Protein AF-A0ABD1J7T2-F1 (afdb_monomer_lite)

Sequence (309 aa):
MDEALLTVHNLLPEGITVLFVSDYCYKCLYQELVRVGGGPKNGSVVVSTHFTLTLKLQPDSTNQTFCGRMETFEEAGYYSLWVRPSETERRVICFLTVDKDPNNSYLPLLAAALLLAVLSLLWAAAPYIYRWKCTSKIINLISCRRPELSAENEEPSTEAGNQPRSSRLKSLDTFRGFVFIIGTSVVLAFSSMRRRGVGRLQLLRKLSWRTAVLMLIGFCFMNYSPRDGPLSWSWLRIPGVLQRLGFTYFALALMQTFSARTDIPLKQHHWWNPIQDVVLYWPEWVFILALETLWLCLTFLLPVPGCPT

Organism: NCBI:txid363190

Radius of gyration: 32.88 Å; chains: 1; bounding box: 71×50×101 Å

Secondary structure (DSSP, 8-state):
--EEEEEEEE-SSS-EEEEEEETTSTTPPPEEEEEE-SSSEEEEEEEESSS-EEEEEEESS-S--SEEEEE---TT-EEEEEEEE-SSSS-EEEEEEEEEPPP-THHHHHHHHHHHHHHHHHHHHHHHHHHHHHTTT-SS--------------PPPP------------HHHHHHHHHHHHHHHHHHHHHHHHHTT--HHHHHHHHHHHHHHHHHHHHHHHH-BTTTBS--TTS-----HHHHHHHHHHHHHHHHHHS----------TTTHHHHHHHHSHHHHHHHHHHHHHHHHHHHHS--TTS--

Structure (mmCIF, N/CA/C/O backbone):
data_AF-A0ABD1J7T2-F1
#
_entry.id   AF-A0ABD1J7T2-F1
#
loop_
_atom_site.group_PDB
_atom_site.id
_atom_site.type_symbol
_atom_site.label_atom_id
_atom_site.label_alt_id
_atom_site.label_comp_id
_atom_site.label_asym_id
_atom_site.label_entity_id
_atom_site.label_seq_id
_atom_site.pdbx_PDB_ins_code
_atom_site.Cartn_x
_atom_site.Cartn_y
_atom_site.Cartn_z
_atom_site.occupancy
_atom_site.B_iso_or_equiv
_atom_site.auth_seq_id
_atom_site.auth_comp_id
_atom_site.auth_asym_id
_atom_site.auth_atom_id
_atom_site.pdbx_PDB_model_num
ATOM 1 N N . MET A 1 1 ? 7.583 -14.355 -4.032 1.00 59.53 1 MET A N 1
ATOM 2 C CA . MET A 1 1 ? 7.309 -15.049 -5.309 1.00 59.53 1 MET A CA 1
ATOM 3 C C . MET A 1 1 ? 7.120 -13.921 -6.298 1.00 59.53 1 MET A C 1
ATOM 5 O O . MET A 1 1 ? 5.998 -13.522 -6.548 1.00 59.53 1 MET A O 1
ATOM 9 N N . ASP A 1 2 ? 8.231 -13.359 -6.763 1.00 82.69 2 ASP A N 1
ATOM 10 C CA . ASP A 1 2 ? 8.287 -12.029 -7.390 1.00 82.69 2 ASP A CA 1
ATOM 11 C C . ASP A 1 2 ? 8.891 -12.161 -8.794 1.00 82.69 2 ASP A C 1
ATOM 13 O O . ASP A 1 2 ? 9.868 -11.505 -9.171 1.00 82.69 2 ASP A O 1
ATOM 17 N N . GLU A 1 3 ? 8.361 -13.141 -9.522 1.00 91.69 3 GLU A N 1
ATOM 18 C CA . GLU A 1 3 ? 8.898 -13.634 -10.781 1.00 91.69 3 GLU A CA 1
ATOM 19 C C . GLU A 1 3 ? 7.786 -13.707 -11.832 1.00 91.69 3 GLU A C 1
ATOM 21 O O . GLU A 1 3 ? 6.651 -14.107 -11.548 1.00 91.69 3 GLU A O 1
ATOM 26 N N . ALA A 1 4 ? 8.139 -13.336 -13.059 1.00 93.88 4 ALA A N 1
ATOM 27 C CA . ALA A 1 4 ? 7.322 -13.478 -14.257 1.00 93.88 4 ALA A CA 1
ATOM 28 C C . ALA A 1 4 ? 8.125 -14.193 -15.349 1.00 93.88 4 ALA A C 1
ATOM 30 O O . ALA A 1 4 ? 9.360 -14.164 -15.352 1.00 93.88 4 ALA A O 1
ATOM 31 N N . LEU A 1 5 ? 7.430 -14.836 -16.288 1.00 95.25 5 LEU A N 1
ATOM 32 C CA . LEU A 1 5 ? 8.068 -15.514 -17.415 1.00 95.25 5 LEU A CA 1
ATOM 33 C C . LEU A 1 5 ? 8.016 -14.618 -18.651 1.00 95.25 5 LEU A C 1
ATOM 35 O O . LEU A 1 5 ? 6.932 -14.270 -19.117 1.00 95.25 5 LEU A O 1
ATOM 39 N N . LEU A 1 6 ? 9.181 -14.287 -19.205 1.00 96.00 6 LEU A N 1
ATOM 40 C CA . LEU A 1 6 ? 9.310 -13.579 -20.473 1.00 96.00 6 LEU A CA 1
ATOM 41 C C . LEU A 1 6 ? 9.795 -14.547 -21.555 1.00 96.00 6 LEU A C 1
ATOM 43 O O . LEU A 1 6 ? 10.889 -15.103 -21.456 1.00 96.00 6 LEU A O 1
ATOM 47 N N . THR A 1 7 ? 9.008 -14.711 -22.613 1.00 96.12 7 THR A N 1
ATOM 48 C CA . THR A 1 7 ? 9.372 -15.489 -23.800 1.00 96.12 7 THR A CA 1
ATOM 49 C C . THR A 1 7 ? 9.673 -14.547 -24.954 1.00 96.12 7 THR A C 1
ATOM 51 O O . THR A 1 7 ? 8.874 -13.687 -25.302 1.00 96.12 7 THR A O 1
ATOM 54 N N . VAL A 1 8 ? 10.846 -14.681 -25.559 1.00 95.69 8 VAL A N 1
ATOM 55 C CA . VAL A 1 8 ? 11.288 -13.874 -26.696 1.00 95.69 8 VAL A CA 1
ATOM 56 C C . VAL A 1 8 ? 11.173 -14.713 -27.957 1.00 95.69 8 VAL A C 1
ATOM 58 O O . VAL A 1 8 ? 11.794 -15.771 -28.053 1.00 95.69 8 VAL A O 1
ATOM 61 N N . HIS A 1 9 ? 10.405 -14.224 -28.925 1.00 94.94 9 HIS A N 1
ATOM 62 C CA . HIS A 1 9 ? 10.170 -14.858 -30.216 1.00 94.94 9 HIS A CA 1
ATOM 63 C C . HIS A 1 9 ? 10.932 -14.111 -31.309 1.00 94.94 9 HIS A C 1
ATOM 65 O O . HIS A 1 9 ? 10.556 -12.998 -31.692 1.00 94.94 9 HIS A O 1
ATOM 71 N N . ASN A 1 10 ? 12.001 -14.725 -31.821 1.00 94.19 10 ASN A N 1
ATOM 72 C CA . ASN A 1 10 ? 12.789 -14.171 -32.913 1.00 94.19 10 ASN A CA 1
ATOM 73 C C . ASN A 1 10 ? 12.303 -14.736 -34.253 1.00 94.19 10 ASN A C 1
ATOM 75 O O . ASN A 1 10 ? 12.454 -15.927 -34.508 1.00 94.19 10 ASN A O 1
ATOM 79 N N . LEU A 1 11 ? 11.735 -13.889 -35.113 1.00 92.56 11 LEU A N 1
ATOM 80 C CA . LEU A 1 11 ? 11.368 -14.243 -36.493 1.00 92.56 11 LEU A CA 1
ATOM 81 C C . LEU A 1 11 ? 12.374 -13.694 -37.518 1.00 92.56 11 LEU A C 1
ATOM 83 O O . LEU A 1 11 ? 12.144 -13.791 -38.724 1.00 92.56 11 LEU A O 1
ATOM 87 N N . LEU A 1 12 ? 13.478 -13.096 -37.060 1.00 89.75 12 LEU A N 1
ATOM 88 C CA . LEU A 1 12 ? 14.538 -12.593 -37.926 1.00 89.75 12 LEU A CA 1
ATOM 89 C C . LEU A 1 12 ? 15.495 -13.726 -38.335 1.00 89.75 12 LEU A C 1
ATOM 91 O O . LEU A 1 12 ? 15.699 -14.685 -37.588 1.00 89.75 12 LEU A O 1
ATOM 95 N N . PRO A 1 13 ? 16.137 -13.615 -39.509 1.00 87.88 13 PRO A N 1
ATOM 96 C CA . PRO A 1 13 ? 17.156 -14.572 -39.934 1.00 87.88 13 PRO A CA 1
ATOM 97 C C . PRO A 1 13 ? 18.444 -14.491 -39.092 1.00 87.88 13 PRO A C 1
ATOM 99 O O . PRO A 1 13 ? 19.157 -15.484 -38.979 1.00 87.88 13 PRO A O 1
ATOM 102 N N . GLU A 1 14 ? 18.735 -13.339 -38.479 1.00 89.62 14 GLU A N 1
ATOM 103 C CA . GLU A 1 14 ? 19.901 -13.119 -37.611 1.00 89.62 14 GLU A CA 1
ATOM 104 C C . GLU A 1 14 ? 19.588 -13.398 -36.132 1.00 89.62 14 GLU A C 1
ATOM 106 O O . GLU A 1 14 ? 18.439 -13.299 -35.695 1.00 89.62 14 GLU A O 1
ATOM 111 N N . GLY A 1 15 ? 20.619 -13.750 -35.356 1.00 91.56 15 GLY A N 1
ATOM 112 C CA . GLY A 1 15 ? 20.518 -13.897 -33.901 1.00 91.56 15 GLY A CA 1
ATOM 113 C C . GLY A 1 15 ? 20.407 -12.548 -33.194 1.00 91.56 15 GLY A C 1
ATOM 114 O O . GLY A 1 15 ? 20.969 -11.550 -33.651 1.00 91.56 15 GLY A O 1
ATOM 115 N N . ILE A 1 16 ? 19.679 -12.529 -32.080 1.00 93.25 16 ILE A N 1
ATOM 116 C CA . ILE A 1 16 ? 19.440 -11.335 -31.270 1.00 93.25 16 ILE A CA 1
ATOM 117 C C . ILE A 1 16 ? 19.815 -11.581 -29.812 1.00 93.25 16 ILE A C 1
ATOM 119 O O . ILE A 1 16 ? 19.589 -12.659 -29.257 1.00 93.25 16 ILE A O 1
ATOM 123 N N . THR A 1 17 ? 20.322 -10.537 -29.173 1.00 94.50 17 THR A N 1
ATOM 124 C CA . THR A 1 17 ? 20.607 -10.494 -27.745 1.00 94.50 17 THR A CA 1
ATOM 125 C C . THR A 1 17 ? 19.700 -9.456 -27.088 1.00 94.50 17 THR A C 1
ATOM 127 O O . THR A 1 17 ? 19.614 -8.303 -27.527 1.00 94.50 17 THR A O 1
ATOM 130 N N . VAL A 1 18 ? 18.986 -9.875 -26.043 1.00 94.56 18 VAL A N 1
ATOM 131 C CA . VAL A 1 18 ? 18.132 -9.003 -25.234 1.00 94.56 18 VAL A CA 1
ATOM 132 C C . VAL A 1 18 ? 18.919 -8.558 -24.015 1.00 94.56 18 VAL A C 1
ATOM 134 O O . VAL A 1 18 ? 19.381 -9.373 -23.220 1.00 94.56 18 VAL A O 1
ATOM 137 N N . LEU A 1 19 ? 19.052 -7.250 -23.877 1.00 95.00 19 LEU A N 1
ATOM 138 C CA . LEU A 1 19 ? 19.726 -6.578 -22.784 1.00 95.00 19 LEU A CA 1
ATOM 139 C C . LEU A 1 19 ? 18.695 -5.923 -21.862 1.00 95.00 19 LEU A C 1
ATOM 141 O O . LEU A 1 19 ? 17.665 -5.446 -22.339 1.00 95.00 19 LEU A O 1
ATOM 145 N N . PHE A 1 20 ? 18.976 -5.828 -20.565 1.00 94.94 20 PHE A N 1
ATOM 146 C CA . PHE A 1 20 ? 18.064 -5.200 -19.609 1.00 94.94 20 PHE A CA 1
ATOM 147 C C . PHE A 1 20 ? 18.771 -4.318 -18.573 1.00 94.94 20 PHE A C 1
ATOM 149 O O . PHE A 1 20 ? 19.950 -4.505 -18.267 1.00 94.94 20 PHE A O 1
ATOM 156 N N . VAL A 1 21 ? 18.022 -3.351 -18.038 1.00 95.56 21 VAL A N 1
ATOM 157 C CA . VAL A 1 21 ? 18.348 -2.557 -16.841 1.00 95.56 21 VAL A CA 1
ATOM 158 C C . VAL A 1 21 ? 17.079 -2.400 -16.005 1.00 95.56 21 VAL A C 1
ATOM 160 O O . VAL A 1 21 ? 16.003 -2.175 -16.553 1.00 95.56 21 VAL A O 1
ATOM 163 N N . SER A 1 22 ? 17.207 -2.499 -14.683 1.00 94.75 22 SER A N 1
ATOM 164 C CA . SER A 1 22 ? 16.128 -2.206 -13.733 1.00 94.75 22 SER A CA 1
ATOM 165 C C . SER A 1 22 ? 16.143 -0.736 -13.309 1.00 94.75 22 SER A C 1
ATOM 167 O O . SER A 1 22 ? 17.219 -0.177 -13.092 1.00 94.75 22 SER A O 1
ATOM 169 N N . ASP A 1 23 ? 14.965 -0.135 -13.126 1.00 92.31 23 ASP A N 1
ATOM 170 C CA . ASP A 1 23 ? 14.814 1.255 -12.661 1.00 92.31 23 ASP A CA 1
ATOM 171 C C . ASP A 1 23 ? 15.348 1.491 -11.233 1.00 92.31 23 ASP A C 1
ATOM 173 O O . ASP A 1 23 ? 15.742 2.595 -10.866 1.00 92.31 23 ASP A O 1
ATOM 177 N N . TYR A 1 24 ? 15.482 0.428 -10.434 1.00 91.56 24 TYR A N 1
ATOM 178 C CA . TYR A 1 24 ? 16.151 0.495 -9.130 1.00 91.56 24 TYR A CA 1
ATOM 179 C C . TYR A 1 24 ? 17.643 0.870 -9.237 1.00 91.56 24 TYR A C 1
ATOM 181 O O . TYR A 1 24 ? 18.262 1.317 -8.269 1.00 91.56 24 TYR A O 1
ATOM 189 N N . CYS A 1 25 ? 18.250 0.677 -10.410 1.00 89.94 25 CYS A N 1
ATOM 190 C CA . CYS A 1 25 ? 19.687 0.770 -10.608 1.00 89.94 25 CYS A CA 1
ATOM 191 C C . CYS A 1 25 ? 20.105 2.158 -11.121 1.00 89.94 25 CYS A C 1
ATOM 193 O O . CYS A 1 25 ? 19.921 2.500 -12.289 1.00 89.94 25 CYS A O 1
ATOM 195 N N . TYR A 1 26 ? 20.739 2.966 -10.266 1.00 88.12 26 TYR A N 1
ATOM 196 C CA . TYR A 1 26 ? 21.230 4.289 -10.659 1.00 88.12 26 TYR A CA 1
ATOM 197 C C . TYR A 1 26 ? 22.544 4.199 -11.457 1.00 88.12 26 TYR A C 1
ATOM 199 O O . TYR A 1 26 ? 23.571 3.779 -10.927 1.00 88.12 26 TYR A O 1
ATOM 207 N N . LYS A 1 27 ? 22.526 4.660 -12.719 1.00 87.69 27 LYS A N 1
ATOM 208 C CA . LYS A 1 27 ? 23.682 4.699 -13.650 1.00 87.69 27 LYS A CA 1
ATOM 209 C C . LYS A 1 27 ? 24.303 3.331 -13.976 1.00 87.69 27 LYS A C 1
ATOM 211 O O . LYS A 1 27 ? 25.516 3.220 -14.153 1.00 87.69 27 LYS A O 1
ATOM 216 N N . CYS A 1 28 ? 23.480 2.297 -14.084 1.00 90.88 28 CYS A N 1
ATOM 217 C CA . CYS A 1 28 ? 23.949 0.949 -14.385 1.00 90.88 28 CYS A CA 1
ATOM 218 C C . CYS A 1 28 ? 24.100 0.684 -15.886 1.00 90.88 28 CYS A C 1
ATOM 220 O O . CYS A 1 28 ? 23.419 1.282 -16.721 1.00 90.88 28 CYS A O 1
ATOM 222 N N . LEU A 1 29 ? 25.010 -0.233 -16.215 1.00 93.06 29 LEU A N 1
ATOM 223 C CA . LEU A 1 29 ? 25.188 -0.744 -17.570 1.00 93.06 29 LEU A CA 1
ATOM 224 C C . LEU A 1 29 ? 24.142 -1.818 -17.880 1.00 93.06 29 LEU A C 1
ATOM 226 O O . LEU A 1 29 ? 23.654 -2.504 -16.982 1.00 93.06 29 LEU A O 1
ATOM 230 N N . TYR A 1 30 ? 23.832 -1.960 -19.166 1.00 92.50 30 TYR A N 1
ATOM 231 C CA . TYR A 1 30 ? 22.946 -3.001 -19.672 1.00 92.50 30 TYR A CA 1
ATOM 232 C C . TYR A 1 30 ? 23.566 -4.386 -19.479 1.00 92.50 30 TYR A C 1
ATOM 234 O O . TYR A 1 30 ? 24.736 -4.589 -19.798 1.00 92.50 30 TYR A O 1
ATOM 242 N N . GLN A 1 31 ? 22.769 -5.322 -18.967 1.00 93.75 31 GLN A N 1
ATOM 243 C CA . GLN A 1 31 ? 23.164 -6.713 -18.739 1.00 93.75 31 GLN A CA 1
ATOM 244 C C . GLN A 1 31 ? 22.464 -7.631 -19.739 1.00 93.75 31 GLN A C 1
ATOM 246 O O . GLN A 1 31 ? 21.351 -7.334 -20.167 1.00 93.75 31 GLN A O 1
ATOM 251 N N . GLU A 1 32 ? 23.103 -8.737 -20.114 1.00 93.75 32 GLU A N 1
ATOM 252 C CA . GLU A 1 32 ? 22.507 -9.748 -20.993 1.00 93.75 32 GLU A CA 1
ATOM 253 C C . GLU A 1 32 ? 21.425 -10.532 -20.248 1.00 93.75 32 GLU A C 1
ATOM 255 O O . GLU A 1 32 ? 21.683 -11.105 -19.192 1.00 93.75 32 GLU A O 1
ATOM 260 N N . LEU A 1 33 ? 20.206 -10.525 -20.794 1.00 93.88 33 LEU A N 1
ATOM 261 C CA . LEU A 1 33 ? 19.066 -11.259 -20.254 1.00 93.88 33 LEU A CA 1
ATOM 262 C C . LEU A 1 33 ? 18.926 -12.626 -20.928 1.00 93.88 33 LEU A C 1
ATOM 264 O O . LEU A 1 33 ? 18.835 -13.650 -20.259 1.00 93.88 33 LEU A O 1
ATOM 268 N N . VAL A 1 34 ? 18.879 -12.636 -22.263 1.00 94.75 34 VAL A N 1
ATOM 269 C CA . VAL A 1 34 ? 18.748 -13.856 -23.064 1.00 94.75 34 VAL A CA 1
ATOM 270 C C . VAL A 1 34 ? 19.261 -13.618 -24.479 1.00 94.75 34 VAL A C 1
ATOM 272 O O . VAL A 1 34 ? 19.026 -12.562 -25.071 1.00 94.75 34 VAL A O 1
ATOM 275 N N . ARG A 1 35 ? 19.923 -14.628 -25.042 1.00 94.38 35 ARG A N 1
ATOM 276 C CA . ARG A 1 35 ? 20.366 -14.650 -26.435 1.00 94.38 35 ARG A CA 1
ATOM 277 C C . ARG A 1 35 ? 19.580 -15.689 -27.220 1.00 94.38 35 ARG A C 1
ATOM 279 O O . ARG A 1 35 ? 19.512 -16.854 -26.830 1.00 94.38 35 ARG A O 1
ATOM 286 N N . VAL A 1 36 ? 18.982 -15.267 -28.328 1.00 94.62 36 VAL A N 1
ATOM 287 C CA . VAL A 1 36 ? 18.137 -16.100 -29.190 1.00 94.62 36 VAL A CA 1
ATOM 288 C C . VAL A 1 36 ? 18.783 -16.184 -30.565 1.00 94.62 36 VAL A C 1
ATOM 290 O O . VAL A 1 36 ? 19.051 -15.172 -31.206 1.00 94.62 36 VAL A O 1
ATOM 293 N N . GLY A 1 37 ? 19.055 -17.405 -31.026 1.00 91.00 37 GLY A N 1
ATOM 294 C CA . GLY A 1 37 ? 19.673 -17.626 -32.333 1.00 91.00 37 GLY A CA 1
ATOM 295 C C . GLY A 1 37 ? 18.800 -17.156 -33.503 1.00 91.00 37 GLY A C 1
ATOM 296 O O . GLY A 1 37 ? 17.606 -16.908 -33.347 1.00 91.00 37 GLY A O 1
ATOM 297 N N . GLY A 1 38 ? 19.410 -17.066 -34.686 1.00 88.62 38 GLY A N 1
ATOM 298 C CA . GLY A 1 38 ? 18.713 -16.702 -35.920 1.00 88.62 38 GLY A CA 1
ATOM 299 C C . GLY A 1 38 ? 17.760 -17.783 -36.435 1.00 88.62 38 GLY A C 1
ATOM 300 O O . GLY A 1 38 ? 17.923 -18.977 -36.141 1.00 88.62 38 GLY A O 1
ATOM 301 N N . GLY A 1 39 ? 16.778 -17.340 -37.221 1.00 82.88 39 GLY A N 1
ATOM 302 C CA . GLY A 1 39 ? 15.632 -18.134 -37.660 1.00 82.88 39 GLY A CA 1
ATOM 303 C C . GLY A 1 39 ? 14.504 -18.145 -36.620 1.00 82.88 39 GLY A C 1
ATOM 304 O O . GLY A 1 39 ? 14.694 -17.623 -35.524 1.00 82.88 39 GLY A O 1
ATOM 305 N N . PRO A 1 40 ? 13.339 -18.746 -36.938 1.00 88.00 40 PRO A N 1
ATOM 306 C CA . PRO A 1 40 ? 12.206 -18.841 -36.019 1.00 88.00 40 PRO A CA 1
ATOM 307 C C . PRO A 1 40 ? 12.592 -19.666 -34.785 1.00 88.00 40 PRO A C 1
ATOM 309 O O . PRO A 1 40 ? 12.536 -20.898 -34.792 1.00 88.00 40 PRO A O 1
ATOM 312 N N . LYS A 1 41 ? 13.041 -18.975 -33.737 1.00 93.19 41 LYS A N 1
ATOM 313 C CA . LYS A 1 41 ? 13.502 -19.552 -32.474 1.00 93.19 41 LYS A CA 1
ATOM 314 C C . LYS A 1 41 ? 12.988 -18.725 -31.310 1.00 93.19 41 LYS A C 1
ATOM 316 O O . LYS A 1 41 ? 12.845 -17.507 -31.402 1.00 93.19 41 LYS A O 1
ATOM 321 N N . ASN A 1 42 ? 12.764 -19.415 -30.199 1.00 94.69 42 ASN A N 1
ATOM 322 C CA . ASN A 1 42 ? 12.239 -18.821 -28.982 1.00 94.69 42 ASN A CA 1
ATOM 323 C C . ASN A 1 42 ? 13.234 -19.025 -27.837 1.00 94.69 42 ASN A C 1
ATOM 325 O O . ASN A 1 42 ? 13.903 -20.059 -27.778 1.00 94.69 42 ASN A O 1
ATOM 329 N N . GLY A 1 43 ? 13.304 -18.064 -26.921 1.00 94.31 43 GLY A N 1
ATOM 330 C CA . GLY A 1 43 ? 14.045 -18.183 -25.665 1.00 94.31 43 GLY A CA 1
ATOM 331 C C . GLY A 1 43 ? 13.202 -17.667 -24.509 1.00 94.31 43 GLY A C 1
ATOM 332 O O . GLY A 1 43 ? 12.610 -16.600 -24.618 1.00 94.31 43 GLY A O 1
ATOM 333 N N . SER A 1 44 ? 13.128 -18.419 -23.416 1.00 95.69 44 SER A N 1
ATOM 334 C CA . SER A 1 44 ? 12.372 -18.036 -22.222 1.00 95.69 44 SER A CA 1
ATOM 335 C C . SER A 1 44 ? 13.312 -17.712 -21.071 1.00 95.69 44 SER A C 1
ATOM 337 O O . SER A 1 44 ? 14.274 -18.443 -20.835 1.00 95.69 44 SER A O 1
ATOM 339 N N . VAL A 1 45 ? 13.008 -16.653 -20.331 1.00 95.69 45 VAL A N 1
ATOM 340 C CA . VAL A 1 45 ? 13.788 -16.193 -19.183 1.00 95.69 45 VAL A CA 1
ATOM 341 C C . VAL A 1 45 ? 12.855 -15.717 -18.078 1.00 95.69 45 VAL A C 1
ATOM 343 O O . VAL A 1 45 ? 11.792 -15.153 -18.339 1.00 95.69 45 VAL A O 1
ATOM 346 N N . VAL A 1 46 ? 13.249 -15.968 -16.835 1.00 94.75 46 VAL A N 1
ATOM 347 C CA . VAL A 1 46 ? 12.521 -15.483 -15.662 1.00 94.75 46 VAL A CA 1
ATOM 348 C C . VAL A 1 46 ? 12.994 -14.068 -15.346 1.00 94.75 46 VAL A C 1
ATOM 350 O O . VAL A 1 46 ? 14.198 -13.814 -15.286 1.00 94.75 46 VAL A O 1
ATOM 353 N N . VAL A 1 47 ? 12.051 -13.147 -15.160 1.00 94.44 47 VAL A N 1
ATOM 354 C CA . VAL A 1 47 ? 12.312 -11.733 -14.868 1.00 94.44 47 VAL A CA 1
ATOM 355 C C . VAL A 1 47 ? 11.696 -11.334 -13.530 1.00 94.44 47 VAL A C 1
ATOM 357 O O . VAL A 1 47 ? 10.662 -11.865 -13.131 1.00 94.44 47 VAL A O 1
ATOM 360 N N . SER A 1 48 ? 12.338 -10.395 -12.832 1.00 91.69 48 SER A N 1
ATOM 361 C CA . SER A 1 48 ? 11.824 -9.872 -11.562 1.00 91.69 48 SER A CA 1
ATOM 362 C C . SER A 1 48 ? 10.682 -8.882 -11.791 1.00 91.69 48 SER A C 1
ATOM 364 O O . SER A 1 48 ? 10.767 -8.037 -12.683 1.00 91.69 48 SER A O 1
ATOM 366 N N . THR A 1 49 ? 9.649 -8.960 -10.952 1.00 92.31 49 THR A N 1
ATOM 367 C CA . THR A 1 49 ? 8.448 -8.105 -11.009 1.00 92.31 49 THR A CA 1
ATOM 368 C C . THR A 1 49 ? 8.513 -6.889 -10.080 1.00 92.31 49 THR A C 1
ATOM 370 O O . THR A 1 49 ? 7.632 -6.038 -10.109 1.00 92.31 49 THR A O 1
ATOM 373 N N . HIS A 1 50 ? 9.562 -6.760 -9.258 1.00 89.62 50 HIS A N 1
ATOM 374 C CA . HIS A 1 50 ? 9.655 -5.689 -8.254 1.00 89.62 50 HIS A CA 1
ATOM 375 C C . HIS A 1 50 ? 9.795 -4.282 -8.840 1.00 89.62 50 HIS A C 1
ATOM 377 O O . HIS A 1 50 ? 9.369 -3.308 -8.220 1.00 89.62 50 HIS A O 1
ATOM 383 N N . PHE A 1 51 ? 10.455 -4.165 -9.991 1.00 91.81 51 PHE A N 1
ATOM 384 C CA . PHE A 1 51 ? 10.813 -2.884 -10.584 1.00 91.81 51 PHE A CA 1
ATOM 385 C C . PHE A 1 51 ? 10.616 -2.925 -12.091 1.00 91.81 51 PHE A C 1
ATOM 387 O O . PHE A 1 51 ? 10.831 -3.956 -12.728 1.00 91.81 51 PHE A O 1
ATOM 394 N N . THR A 1 52 ? 10.300 -1.769 -12.665 1.00 93.38 52 THR A N 1
ATOM 395 C CA . THR A 1 52 ? 10.231 -1.580 -14.110 1.00 93.38 52 THR A CA 1
ATOM 396 C C . THR A 1 52 ? 11.547 -1.979 -14.772 1.00 93.38 52 THR A C 1
ATOM 398 O O . THR A 1 52 ? 12.629 -1.543 -14.359 1.00 93.38 52 THR A O 1
ATOM 401 N N . LEU A 1 53 ? 11.459 -2.795 -15.819 1.00 94.56 53 LEU A N 1
ATOM 402 C CA . LEU A 1 53 ? 12.602 -3.230 -16.610 1.00 94.56 53 LEU A CA 1
ATOM 403 C C . LEU A 1 53 ? 12.627 -2.496 -17.947 1.00 94.56 53 LEU A C 1
ATOM 405 O O . LEU A 1 53 ? 11.643 -2.460 -18.683 1.00 94.56 53 LEU A O 1
ATOM 409 N N . THR A 1 54 ? 13.786 -1.931 -18.276 1.00 94.75 54 THR A N 1
ATOM 410 C CA . THR A 1 54 ? 14.069 -1.365 -19.596 1.00 94.75 54 THR A CA 1
ATOM 411 C C . THR A 1 54 ? 14.810 -2.400 -20.430 1.00 94.75 54 THR A C 1
ATOM 413 O O . THR A 1 54 ? 15.985 -2.674 -20.186 1.00 94.75 54 THR A O 1
ATOM 416 N N . LEU A 1 55 ? 14.124 -2.964 -21.418 1.00 94.50 55 LEU A N 1
ATOM 417 C CA . LEU A 1 55 ? 14.643 -3.941 -22.366 1.00 94.50 55 LEU A CA 1
ATOM 418 C C . LEU A 1 55 ? 15.200 -3.240 -23.606 1.00 94.50 55 LEU A C 1
ATOM 420 O O . LEU A 1 55 ? 14.559 -2.351 -24.168 1.00 94.50 55 LEU A O 1
ATOM 424 N N . LYS A 1 56 ? 16.370 -3.675 -24.068 1.00 93.50 56 LYS A N 1
ATOM 425 C CA . LYS A 1 56 ? 16.982 -3.271 -25.336 1.00 93.50 56 LYS A CA 1
ATOM 426 C C . LYS A 1 56 ? 17.306 -4.496 -26.172 1.00 93.50 56 LYS A C 1
ATOM 428 O O . LYS A 1 56 ? 17.916 -5.437 -25.684 1.00 93.50 56 LYS A O 1
ATOM 433 N N . LEU A 1 57 ? 16.922 -4.460 -27.439 1.00 92.69 57 LEU A N 1
ATOM 434 C CA . LEU A 1 57 ? 17.174 -5.537 -28.385 1.00 92.69 57 LEU A CA 1
ATOM 435 C C . LEU A 1 57 ? 18.295 -5.132 -29.324 1.00 92.69 57 LEU A C 1
ATOM 437 O O . LEU A 1 57 ? 18.233 -4.059 -29.926 1.00 92.69 57 LEU A O 1
ATOM 441 N N . GLN A 1 58 ? 19.284 -6.002 -29.461 1.00 91.81 58 GLN A N 1
ATOM 442 C CA . GLN A 1 58 ? 20.452 -5.784 -30.299 1.00 91.81 58 GLN A CA 1
ATOM 443 C C . GLN A 1 58 ? 20.710 -7.039 -31.149 1.00 91.81 58 GLN A C 1
ATOM 445 O O . GLN A 1 58 ? 20.610 -8.146 -30.619 1.00 91.81 58 GLN A O 1
ATOM 450 N N . PRO A 1 59 ? 21.012 -6.916 -32.451 1.00 89.25 59 PRO A N 1
ATOM 451 C CA . PRO A 1 59 ? 21.477 -8.047 -33.240 1.00 89.25 59 PRO A CA 1
ATOM 452 C C . PRO A 1 59 ? 22.877 -8.482 -32.808 1.00 89.25 59 PRO A C 1
ATOM 454 O O . PRO A 1 59 ? 23.683 -7.684 -32.335 1.00 89.25 59 PRO A O 1
ATOM 457 N N . ASP A 1 60 ? 23.205 -9.743 -33.062 1.00 86.12 60 ASP A N 1
ATOM 458 C CA . ASP A 1 60 ? 24.558 -10.261 -32.833 1.00 86.12 60 ASP A CA 1
ATOM 459 C C . ASP A 1 60 ? 25.592 -9.662 -33.804 1.00 86.12 60 ASP A C 1
ATOM 461 O O . ASP A 1 60 ? 26.787 -9.644 -33.514 1.00 86.12 60 ASP A O 1
ATOM 465 N N . SER A 1 61 ? 25.139 -9.181 -34.966 1.00 81.88 61 SER A N 1
ATOM 466 C CA . SER A 1 61 ? 25.987 -8.652 -36.037 1.00 81.88 61 SER A CA 1
ATOM 467 C C . SER A 1 61 ? 26.469 -7.220 -35.783 1.00 81.88 61 SER A C 1
ATOM 469 O O . SER A 1 61 ? 27.559 -6.852 -36.222 1.00 81.88 61 SER A O 1
ATOM 471 N N . THR A 1 62 ? 25.678 -6.391 -35.093 1.00 78.50 62 THR A N 1
ATOM 472 C CA . THR A 1 62 ? 25.967 -4.961 -34.907 1.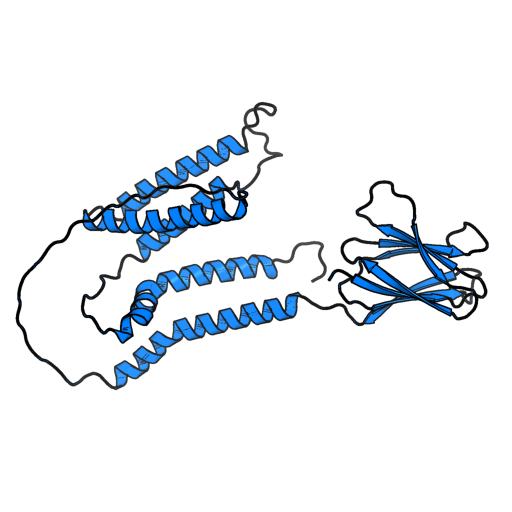00 78.50 62 THR A CA 1
ATOM 473 C C . THR A 1 62 ? 25.548 -4.458 -33.529 1.00 78.50 62 THR A C 1
ATOM 475 O O . THR A 1 62 ? 24.602 -4.944 -32.924 1.00 78.50 62 THR A O 1
ATOM 478 N N . ASN A 1 63 ? 26.208 -3.402 -33.045 1.00 80.06 63 ASN A N 1
ATOM 479 C CA . ASN A 1 63 ? 25.846 -2.743 -31.784 1.00 80.06 63 ASN A CA 1
ATOM 480 C C . ASN A 1 63 ? 24.650 -1.779 -31.904 1.00 80.06 63 ASN A C 1
ATOM 482 O O . ASN A 1 63 ? 24.443 -0.927 -31.040 1.00 80.06 63 ASN A O 1
ATOM 486 N N . GLN A 1 64 ? 23.871 -1.872 -32.985 1.00 83.19 64 GLN A N 1
ATOM 487 C CA . GLN A 1 64 ? 22.724 -1.002 -33.209 1.00 83.19 64 GLN A CA 1
ATOM 488 C C . GLN A 1 64 ? 21.472 -1.596 -32.561 1.00 83.19 64 GLN A C 1
ATOM 490 O O . GLN A 1 64 ? 21.092 -2.726 -32.835 1.00 83.19 64 GLN A O 1
ATOM 495 N N . THR A 1 65 ? 20.789 -0.825 -31.719 1.00 85.75 65 THR A N 1
ATOM 496 C CA . THR A 1 65 ? 19.568 -1.297 -31.059 1.00 85.75 65 THR A CA 1
ATOM 497 C C . THR A 1 65 ? 18.389 -1.317 -32.029 1.00 85.75 65 THR A C 1
ATOM 499 O O . THR A 1 65 ? 18.073 -0.284 -32.620 1.00 85.75 65 THR A O 1
ATOM 502 N N . PHE A 1 66 ? 17.697 -2.450 -32.139 1.00 85.19 66 PHE A N 1
ATOM 503 C CA . PHE A 1 66 ? 16.451 -2.562 -32.899 1.00 85.19 66 PHE A CA 1
ATOM 504 C C . PHE A 1 66 ? 15.287 -1.890 -32.177 1.00 85.19 66 PHE A C 1
ATOM 506 O O . PHE A 1 66 ? 14.582 -1.075 -32.765 1.00 85.19 66 PHE A O 1
ATOM 513 N N . CYS A 1 67 ? 15.101 -2.216 -30.897 1.00 86.56 67 CYS A N 1
ATOM 514 C CA . CYS A 1 67 ? 13.957 -1.774 -30.109 1.00 86.56 67 CYS A CA 1
ATOM 515 C C . CYS A 1 67 ? 14.361 -1.532 -28.654 1.00 86.56 67 CYS A C 1
ATOM 517 O O . CYS A 1 67 ? 15.197 -2.254 -28.108 1.00 86.56 67 CYS A O 1
ATOM 519 N N . GLY A 1 68 ? 13.734 -0.539 -28.026 1.00 90.06 68 GLY A N 1
ATOM 520 C CA . GLY A 1 68 ? 13.801 -0.296 -26.590 1.00 90.06 68 GLY A CA 1
ATOM 521 C C . GLY A 1 68 ? 12.390 -0.245 -26.016 1.00 90.06 68 GLY A C 1
ATOM 522 O O . GLY A 1 68 ? 11.537 0.435 -26.585 1.00 90.06 68 GLY A O 1
ATOM 523 N N . ARG A 1 69 ? 12.132 -0.962 -24.922 1.00 91.00 69 ARG A N 1
ATOM 524 C CA . ARG A 1 69 ? 10.824 -0.961 -24.251 1.00 91.00 69 ARG A CA 1
ATOM 525 C C . ARG A 1 69 ? 11.002 -0.923 -22.745 1.00 91.00 69 ARG A C 1
ATOM 527 O O . ARG A 1 69 ? 11.927 -1.535 -22.226 1.00 91.00 69 ARG A O 1
ATOM 534 N N . MET A 1 70 ? 10.124 -0.207 -22.063 1.00 93.62 70 MET A N 1
ATOM 535 C CA . MET A 1 70 ? 10.097 -0.120 -20.610 1.00 93.62 70 MET A CA 1
ATOM 536 C C . MET A 1 70 ? 8.787 -0.733 -20.134 1.00 93.62 70 MET A C 1
ATOM 538 O O . MET A 1 70 ? 7.733 -0.267 -20.549 1.00 93.62 70 MET A O 1
ATOM 542 N N . GLU A 1 71 ? 8.863 -1.787 -19.326 1.00 92.94 71 GLU A N 1
ATOM 543 C CA . GLU A 1 71 ? 7.690 -2.549 -18.891 1.00 92.94 71 GLU A CA 1
ATOM 544 C C . GLU A 1 71 ? 7.798 -2.951 -17.425 1.00 92.94 71 GLU A C 1
ATOM 546 O O . GLU A 1 71 ? 8.865 -3.336 -16.935 1.00 92.94 71 GLU A O 1
ATOM 551 N N . THR A 1 72 ? 6.672 -2.862 -16.727 1.00 92.69 72 THR A N 1
ATOM 552 C CA . THR A 1 72 ? 6.488 -3.394 -15.376 1.00 92.69 72 THR A CA 1
ATOM 553 C C . THR A 1 72 ? 5.842 -4.765 -15.475 1.00 92.69 72 THR A C 1
ATOM 555 O O . THR A 1 72 ? 4.680 -4.879 -15.855 1.00 92.69 72 THR A O 1
ATOM 558 N N . PHE A 1 73 ? 6.600 -5.807 -15.147 1.00 92.06 73 PHE A N 1
ATOM 559 C CA . PHE A 1 73 ? 6.081 -7.170 -15.112 1.00 92.06 73 PHE A CA 1
ATOM 560 C C . PHE A 1 73 ? 5.321 -7.416 -13.808 1.00 92.06 73 PHE A C 1
ATOM 562 O O . PHE A 1 73 ? 5.764 -6.987 -12.746 1.00 92.06 73 PHE A O 1
ATOM 569 N N . GLU A 1 74 ? 4.206 -8.134 -13.887 1.00 90.81 74 GLU A N 1
ATOM 570 C CA . GLU A 1 74 ? 3.367 -8.488 -12.743 1.00 90.81 74 GLU A CA 1
ATOM 571 C C . GLU A 1 74 ? 3.538 -9.966 -12.355 1.00 90.81 74 GLU A C 1
ATOM 573 O O . GLU A 1 74 ? 3.926 -10.811 -13.169 1.00 90.81 74 GLU A O 1
ATOM 578 N N . GLU A 1 75 ? 3.277 -10.282 -11.084 1.00 90.38 75 GLU A N 1
ATOM 579 C CA . GLU A 1 75 ? 3.543 -11.599 -10.492 1.00 90.38 75 GLU A CA 1
ATOM 580 C C . GLU A 1 75 ? 2.813 -12.739 -11.210 1.00 90.38 75 GLU A C 1
ATOM 582 O O . GLU A 1 75 ? 1.602 -12.690 -11.452 1.00 90.38 75 GLU A O 1
ATOM 587 N N . ALA A 1 76 ? 3.566 -13.804 -11.513 1.00 88.56 76 ALA A N 1
ATOM 588 C CA . ALA A 1 76 ? 3.089 -14.994 -12.218 1.00 88.56 76 ALA A CA 1
ATOM 589 C C . ALA A 1 76 ? 2.485 -14.725 -13.615 1.00 88.56 76 ALA A C 1
ATOM 591 O O . ALA A 1 76 ? 1.830 -15.614 -14.174 1.00 88.56 76 ALA A O 1
ATOM 592 N N . GLY A 1 77 ? 2.730 -13.539 -14.187 1.00 90.50 77 GLY A N 1
ATOM 593 C CA . GLY A 1 77 ? 2.372 -13.197 -15.560 1.00 90.50 77 GLY A CA 1
ATOM 594 C C . GLY A 1 77 ? 3.282 -13.884 -16.583 1.00 90.50 77 GLY A C 1
ATOM 595 O O . GLY A 1 77 ? 4.472 -14.111 -16.337 1.00 90.50 77 GLY A O 1
ATOM 596 N N . TYR A 1 78 ? 2.705 -14.239 -17.733 1.00 94.81 78 TYR A N 1
ATOM 597 C CA . TYR A 1 78 ? 3.431 -14.834 -18.860 1.00 94.81 78 TYR A CA 1
ATOM 598 C C . TYR A 1 78 ? 3.384 -13.840 -20.010 1.00 94.81 78 TYR A C 1
ATOM 600 O O . TYR A 1 78 ? 2.306 -13.489 -20.490 1.00 94.81 78 TYR A O 1
ATOM 608 N N . TYR A 1 79 ? 4.556 -13.385 -20.431 1.00 95.12 79 TYR A N 1
ATOM 609 C CA . TYR A 1 79 ? 4.714 -12.321 -21.408 1.00 95.12 79 TYR A CA 1
ATOM 610 C C . TYR A 1 79 ? 5.470 -12.837 -22.625 1.00 95.12 79 TYR A C 1
ATOM 612 O O . TYR A 1 79 ? 6.470 -13.542 -22.480 1.00 95.12 79 TYR A O 1
ATOM 620 N N . SER A 1 80 ? 5.042 -12.421 -23.814 1.00 95.81 80 SER A N 1
ATOM 621 C CA . SER A 1 80 ? 5.677 -12.789 -25.078 1.00 95.81 80 SER A CA 1
ATOM 622 C C . SER A 1 80 ? 6.124 -11.561 -25.856 1.00 95.81 80 SER A C 1
ATOM 624 O O . SER A 1 80 ? 5.320 -10.716 -26.245 1.00 95.81 80 SER A O 1
ATOM 626 N N . LEU A 1 81 ? 7.431 -11.449 -26.084 1.00 95.19 81 LEU A N 1
ATOM 627 C CA . LEU A 1 81 ? 8.060 -10.389 -26.863 1.00 95.19 81 LEU A CA 1
ATOM 628 C C . LEU A 1 81 ? 8.308 -10.874 -28.288 1.00 95.19 81 LEU A C 1
ATOM 630 O O . LEU A 1 81 ? 9.184 -11.703 -28.533 1.00 95.19 81 LEU A O 1
ATOM 634 N N . TRP A 1 82 ? 7.569 -10.312 -29.234 1.00 93.88 82 TRP A N 1
ATOM 635 C CA . TRP A 1 82 ? 7.642 -10.674 -30.642 1.00 93.88 82 TRP A CA 1
ATOM 636 C C . TRP A 1 82 ? 8.558 -9.734 -31.407 1.00 93.88 82 TRP A C 1
ATOM 638 O O . TRP A 1 82 ? 8.375 -8.519 -31.351 1.00 93.88 82 TRP A O 1
ATOM 648 N N . VAL A 1 83 ? 9.501 -10.300 -32.160 1.00 93.44 83 VAL A N 1
ATOM 649 C CA . VAL A 1 83 ? 10.443 -9.561 -33.005 1.00 93.44 83 VAL A CA 1
ATOM 650 C C . VAL A 1 83 ? 10.267 -10.015 -34.446 1.00 93.44 83 VAL A C 1
ATOM 652 O O . VAL A 1 83 ? 10.606 -11.149 -34.789 1.00 93.44 83 VAL A O 1
ATOM 655 N N . ARG A 1 84 ? 9.724 -9.139 -35.299 1.00 91.25 84 ARG A N 1
ATOM 656 C CA . ARG A 1 84 ? 9.428 -9.458 -36.705 1.00 91.25 84 ARG A CA 1
ATOM 657 C C . ARG A 1 84 ? 9.915 -8.376 -37.672 1.00 91.25 84 ARG A C 1
ATOM 659 O O . ARG A 1 84 ? 9.928 -7.200 -37.300 1.00 91.25 84 ARG A O 1
ATOM 666 N N . PRO A 1 85 ? 10.282 -8.734 -38.912 1.00 88.19 85 PRO A N 1
ATOM 667 C CA . PRO A 1 85 ? 10.545 -7.742 -39.950 1.00 88.19 85 PRO A CA 1
ATOM 668 C C . PRO A 1 85 ? 9.257 -6.989 -40.327 1.00 88.19 85 PRO A C 1
ATOM 670 O O . PRO A 1 85 ? 8.172 -7.571 -40.336 1.00 88.19 85 PRO A O 1
ATOM 673 N N . SER A 1 86 ? 9.372 -5.692 -40.621 1.00 85.69 86 SER A N 1
ATOM 674 C CA . SER A 1 86 ? 8.288 -4.897 -41.210 1.00 85.69 86 SER A CA 1
ATOM 675 C C . SER A 1 86 ? 8.190 -5.158 -42.717 1.00 85.69 86 SER A C 1
ATOM 677 O O . SER A 1 86 ? 9.209 -5.308 -43.388 1.00 85.69 86 SER A O 1
ATOM 679 N N . GLU A 1 87 ? 6.971 -5.198 -43.259 1.00 77.81 87 GLU A N 1
ATOM 680 C CA . GLU A 1 87 ? 6.728 -5.503 -44.680 1.00 77.81 87 GLU A CA 1
ATOM 681 C C . GLU A 1 87 ? 6.975 -4.309 -45.616 1.00 77.81 87 GLU A C 1
ATOM 683 O O . GLU A 1 87 ? 7.248 -4.491 -46.800 1.00 77.81 87 GLU A O 1
ATOM 688 N N . THR A 1 88 ? 6.898 -3.081 -45.101 1.00 68.62 88 THR A N 1
ATOM 689 C CA . THR A 1 88 ? 6.916 -1.849 -45.909 1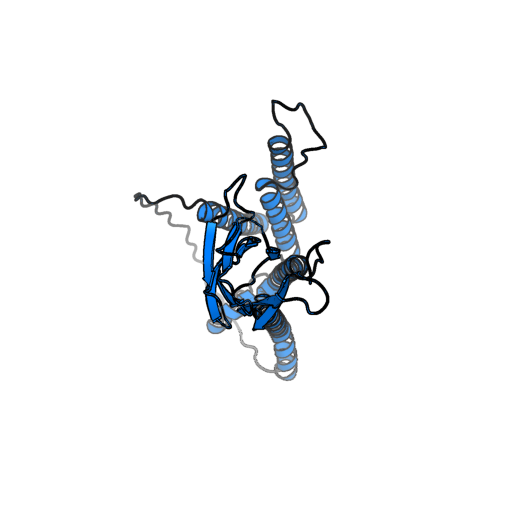.00 68.62 88 THR A CA 1
ATOM 690 C C . THR A 1 88 ? 8.180 -1.003 -45.724 1.00 68.62 88 THR A C 1
ATOM 692 O O . THR A 1 88 ? 8.445 -0.111 -46.526 1.00 68.62 88 THR A O 1
ATOM 695 N N . GLU A 1 89 ? 9.011 -1.311 -44.724 1.00 64.31 89 GLU A N 1
ATOM 696 C CA . GLU A 1 89 ? 10.297 -0.655 -44.457 1.00 64.31 89 GLU A CA 1
ATOM 697 C C . GLU A 1 89 ? 11.322 -1.690 -43.967 1.00 64.31 89 GLU A C 1
ATOM 699 O O . GLU A 1 89 ? 10.949 -2.666 -43.325 1.00 64.31 89 GLU A O 1
ATOM 704 N N . ARG A 1 90 ? 12.633 -1.456 -44.152 1.00 66.25 90 ARG A N 1
ATOM 705 C CA . ARG A 1 90 ? 13.709 -2.249 -43.504 1.00 66.25 90 ARG A CA 1
ATOM 706 C C . ARG A 1 90 ? 13.788 -2.005 -41.980 1.00 66.25 90 ARG A C 1
ATOM 708 O O . ARG A 1 90 ? 14.876 -1.864 -41.426 1.00 66.25 90 ARG A O 1
ATOM 715 N N . ARG A 1 91 ? 12.648 -1.875 -41.300 1.00 76.19 91 ARG A N 1
ATOM 716 C CA . ARG A 1 91 ? 12.541 -1.691 -39.849 1.00 76.19 91 ARG A CA 1
ATOM 717 C C . ARG A 1 91 ? 12.078 -2.981 -39.188 1.00 76.19 91 ARG A C 1
ATOM 719 O O . ARG A 1 91 ? 11.320 -3.755 -39.764 1.00 76.19 91 ARG A O 1
ATOM 726 N N . VAL A 1 92 ? 12.531 -3.195 -37.960 1.00 86.25 92 VAL A N 1
ATOM 727 C CA . VAL A 1 92 ? 12.117 -4.317 -37.113 1.00 86.25 92 VAL A CA 1
ATOM 728 C C . VAL A 1 92 ? 10.980 -3.843 -36.209 1.00 86.25 92 VAL A C 1
ATOM 730 O O . VAL A 1 92 ? 11.063 -2.761 -35.632 1.00 86.25 92 VAL A O 1
ATOM 733 N N . ILE A 1 93 ? 9.914 -4.634 -36.095 1.00 89.25 93 ILE A N 1
ATOM 734 C CA . ILE A 1 93 ? 8.770 -4.354 -35.223 1.00 89.25 93 ILE A CA 1
ATOM 735 C C . ILE A 1 93 ? 8.886 -5.229 -33.978 1.00 89.25 93 ILE A C 1
ATOM 737 O O . ILE A 1 93 ? 8.985 -6.453 -34.093 1.00 89.25 93 ILE A O 1
ATOM 741 N N . CYS A 1 94 ? 8.807 -4.596 -32.805 1.00 90.75 94 CYS A N 1
ATOM 742 C CA . CYS A 1 94 ? 8.782 -5.273 -31.514 1.00 90.75 94 CYS A CA 1
ATOM 743 C C . CYS A 1 94 ? 7.496 -4.951 -30.751 1.00 90.75 94 CYS A C 1
ATOM 745 O O . CYS A 1 94 ? 7.193 -3.779 -30.519 1.00 90.75 94 CYS A O 1
ATOM 747 N N . PHE A 1 95 ? 6.754 -5.972 -30.332 1.00 91.94 95 PHE A N 1
ATOM 748 C CA . PHE A 1 95 ? 5.567 -5.806 -29.490 1.00 91.94 95 PHE A CA 1
ATOM 749 C C . PHE A 1 95 ? 5.522 -6.880 -28.402 1.00 91.94 95 PHE A C 1
ATOM 751 O O . PHE A 1 95 ? 5.938 -8.014 -28.630 1.00 91.94 95 PHE A O 1
ATOM 758 N N . LEU A 1 96 ? 5.042 -6.503 -27.216 1.00 93.88 96 LEU A N 1
ATOM 759 C CA . LEU A 1 96 ? 4.832 -7.419 -26.096 1.00 93.88 96 LEU A CA 1
ATOM 760 C C . LEU A 1 96 ? 3.349 -7.776 -26.020 1.00 93.88 96 LEU A C 1
ATOM 762 O O . LEU A 1 96 ? 2.505 -6.877 -26.061 1.00 93.88 96 LEU A O 1
ATOM 766 N N . THR A 1 97 ? 3.053 -9.059 -25.875 1.00 93.88 97 THR A N 1
ATOM 767 C CA . THR A 1 97 ? 1.723 -9.577 -25.552 1.00 93.88 97 THR A CA 1
ATOM 768 C C . THR A 1 97 ? 1.729 -10.196 -24.163 1.00 93.88 97 THR A C 1
ATOM 770 O O . THR A 1 97 ? 2.763 -10.662 -23.682 1.00 93.88 97 THR A O 1
ATOM 773 N N . VAL A 1 98 ? 0.565 -10.183 -23.518 1.00 93.50 98 VAL A N 1
ATOM 774 C CA . VAL A 1 98 ? 0.324 -10.902 -22.267 1.00 93.50 98 VAL A CA 1
ATOM 775 C C . VAL A 1 98 ? -0.397 -12.190 -22.639 1.00 93.50 98 VAL A C 1
ATOM 777 O O . VAL A 1 98 ? -1.505 -12.140 -23.166 1.00 93.50 98 VAL A O 1
ATOM 780 N N . ASP A 1 99 ? 0.254 -13.329 -22.426 1.00 89.75 99 ASP A N 1
ATOM 781 C CA . ASP A 1 99 ? -0.308 -14.642 -22.762 1.00 89.75 99 ASP A CA 1
ATOM 782 C C . ASP A 1 99 ? -1.129 -15.209 -21.602 1.00 89.75 99 ASP A C 1
ATOM 784 O O . ASP A 1 99 ? -2.111 -15.922 -21.809 1.00 89.75 99 ASP A O 1
ATOM 788 N N . LYS A 1 100 ? -0.720 -14.891 -20.370 1.00 90.25 100 LYS A N 1
ATOM 789 C CA . LYS A 1 100 ? -1.451 -15.224 -19.150 1.00 90.25 100 LYS A CA 1
ATOM 790 C C . LYS A 1 100 ? -1.520 -14.004 -18.251 1.00 90.25 100 LYS A C 1
ATOM 792 O O . LYS A 1 100 ? -0.475 -13.474 -17.864 1.00 90.25 100 LYS A O 1
ATOM 797 N N . ASP A 1 101 ? -2.745 -13.630 -17.897 1.00 83.69 101 ASP A N 1
ATOM 798 C CA . ASP A 1 101 ? -3.000 -12.530 -16.980 1.00 83.69 101 ASP A CA 1
ATOM 799 C C . ASP A 1 101 ? -2.359 -12.789 -15.603 1.00 83.69 101 ASP A C 1
ATOM 801 O O . ASP A 1 101 ? -2.380 -13.925 -15.102 1.00 83.69 101 ASP A O 1
ATOM 805 N N . PRO A 1 102 ? -1.777 -11.749 -14.990 1.00 84.12 102 PRO A N 1
ATOM 806 C CA . PRO A 1 102 ? -1.140 -11.839 -13.685 1.00 84.12 102 PRO A CA 1
ATOM 807 C C . PRO A 1 102 ? -2.155 -12.086 -12.567 1.00 84.12 102 PRO A C 1
ATOM 809 O O . PRO A 1 102 ? -3.358 -11.841 -12.695 1.00 84.12 102 PRO A O 1
ATOM 812 N N . ASN A 1 103 ? -1.671 -12.612 -11.442 1.00 80.50 103 ASN A N 1
ATOM 813 C CA . ASN A 1 103 ? -2.555 -12.955 -10.335 1.00 80.50 103 ASN A CA 1
ATOM 814 C C . ASN A 1 103 ? -3.000 -11.698 -9.574 1.00 80.50 103 ASN A C 1
ATOM 816 O O . ASN A 1 103 ? -2.190 -11.008 -8.960 1.00 80.50 103 ASN A O 1
ATOM 820 N N . ASN A 1 104 ? -4.306 -11.429 -9.551 1.00 76.38 104 ASN A N 1
ATOM 821 C CA . ASN A 1 104 ? -4.842 -10.277 -8.838 1.00 76.38 104 ASN A CA 1
ATOM 822 C C . ASN A 1 104 ? -4.969 -10.561 -7.326 1.00 76.38 104 ASN A C 1
ATOM 824 O O . ASN A 1 104 ? -5.923 -11.193 -6.862 1.00 76.38 104 ASN A O 1
ATOM 828 N N . SER A 1 105 ? -4.023 -10.035 -6.547 1.00 75.62 105 SER A N 1
ATOM 829 C CA . SER A 1 105 ? -3.982 -10.156 -5.081 1.00 75.62 105 SER A CA 1
ATOM 830 C C . SER A 1 105 ? -5.139 -9.457 -4.347 1.00 75.62 105 SER A C 1
ATOM 832 O O . SER A 1 105 ? -5.395 -9.763 -3.180 1.00 75.62 105 SER A O 1
ATOM 834 N N . TYR A 1 106 ? -5.881 -8.554 -4.998 1.00 78.94 106 TYR A N 1
ATOM 835 C CA . TYR A 1 106 ? -6.982 -7.816 -4.369 1.00 78.94 106 TYR A CA 1
ATOM 836 C C . TYR A 1 106 ? -8.266 -8.645 -4.234 1.00 78.94 106 TYR A C 1
ATOM 838 O O . TYR A 1 106 ? -9.012 -8.458 -3.272 1.00 78.94 106 TYR A O 1
ATOM 846 N N . LEU A 1 107 ? -8.513 -9.597 -5.139 1.00 81.38 107 LEU A N 1
ATOM 847 C CA . LEU A 1 107 ? -9.708 -10.455 -5.121 1.00 81.38 107 LEU A CA 1
ATOM 848 C C . LEU A 1 107 ? -9.879 -11.267 -3.818 1.00 81.38 107 LEU A C 1
ATOM 850 O O . LEU A 1 107 ? -10.943 -11.169 -3.199 1.00 81.38 107 LEU A O 1
ATOM 854 N N . PRO A 1 108 ? -8.881 -12.043 -3.345 1.00 83.62 108 PRO A N 1
ATOM 855 C CA . PRO A 1 108 ? -9.015 -12.789 -2.091 1.00 83.62 108 PRO A CA 1
ATOM 856 C C . PRO A 1 108 ? -9.105 -11.868 -0.868 1.00 83.62 108 PRO A C 1
ATOM 858 O O . PRO A 1 108 ? -9.796 -12.192 0.099 1.00 83.62 108 PRO A O 1
ATOM 861 N N . LEU A 1 109 ? -8.453 -10.702 -0.915 1.00 81.38 109 LEU A N 1
ATOM 862 C CA . LEU A 1 109 ? -8.494 -9.720 0.167 1.00 81.38 109 LEU A CA 1
ATOM 863 C C . LEU A 1 109 ? -9.890 -9.103 0.317 1.00 81.38 109 LEU A C 1
ATOM 865 O O . LEU A 1 109 ? -10.423 -9.015 1.424 1.00 81.38 109 LEU A O 1
ATOM 869 N N . LEU A 1 110 ? -10.505 -8.729 -0.808 1.00 84.25 110 LEU A N 1
ATOM 870 C CA . LEU A 1 110 ? -11.870 -8.216 -0.855 1.00 84.25 110 LEU A CA 1
ATOM 871 C C . LEU A 1 110 ? -12.865 -9.269 -0.358 1.00 84.25 110 LEU A C 1
ATOM 873 O O . LEU A 1 110 ? -13.744 -8.959 0.444 1.00 84.25 110 LEU A O 1
ATOM 877 N N . ALA A 1 111 ? -12.701 -10.524 -0.784 1.00 86.19 111 ALA A N 1
ATOM 878 C CA . ALA A 1 111 ? -13.539 -11.625 -0.322 1.00 86.19 111 ALA A CA 1
ATOM 879 C C . ALA A 1 111 ? -13.449 -11.812 1.204 1.00 86.19 111 ALA A C 1
ATOM 881 O O . ALA A 1 111 ? -14.479 -11.942 1.865 1.00 86.19 111 ALA A O 1
ATOM 882 N N . ALA A 1 112 ? -12.242 -11.757 1.779 1.00 83.56 112 ALA A N 1
ATOM 883 C CA . ALA A 1 112 ? -12.047 -11.832 3.226 1.00 83.56 112 ALA A CA 1
ATOM 884 C C . ALA A 1 112 ? -12.709 -10.653 3.962 1.00 83.56 112 ALA A C 1
ATOM 886 O O . ALA A 1 112 ? -13.393 -10.862 4.965 1.00 83.56 112 ALA A O 1
ATOM 887 N N . ALA A 1 113 ? -12.568 -9.430 3.442 1.00 84.56 113 ALA A N 1
ATOM 888 C CA . ALA A 1 113 ? -13.195 -8.241 4.017 1.00 84.56 113 ALA A CA 1
ATOM 889 C C . ALA A 1 113 ? -14.731 -8.334 4.005 1.00 84.56 113 ALA A C 1
ATOM 891 O O . ALA A 1 113 ? -15.376 -8.072 5.022 1.00 84.56 113 ALA A O 1
ATOM 892 N N . LEU A 1 114 ? -15.321 -8.771 2.887 1.00 88.12 114 LEU A N 1
ATOM 893 C CA . LEU A 1 114 ? -16.767 -8.984 2.776 1.00 88.12 114 LEU A CA 1
ATOM 894 C C . LEU A 1 114 ? -17.253 -10.075 3.736 1.00 88.12 114 LEU A C 1
ATOM 896 O O . LEU A 1 114 ? -18.290 -9.914 4.378 1.00 88.12 114 LEU A O 1
ATOM 900 N N . LEU A 1 115 ? -16.495 -11.161 3.886 1.00 92.31 115 LEU A N 1
ATOM 901 C CA . LEU A 1 115 ? -16.847 -12.258 4.784 1.00 92.31 115 LEU A CA 1
ATOM 902 C C . LEU A 1 115 ? -16.815 -11.811 6.255 1.00 92.31 115 LEU A C 1
ATOM 904 O O . LEU A 1 115 ? -17.754 -12.096 6.998 1.00 92.31 115 LEU A O 1
ATOM 908 N N . LEU A 1 116 ? -15.799 -11.044 6.665 1.00 84.69 116 LEU A N 1
ATOM 909 C CA . LEU A 1 116 ? -15.731 -10.444 8.004 1.00 84.69 116 LEU A CA 1
ATOM 910 C C . LEU A 1 116 ? -16.875 -9.452 8.249 1.00 84.69 116 LEU A C 1
ATOM 912 O O . LEU A 1 116 ? -17.487 -9.470 9.320 1.00 84.69 116 LEU A O 1
ATOM 916 N N . ALA A 1 117 ? -17.221 -8.633 7.252 1.00 84.06 117 ALA A N 1
ATOM 917 C CA . ALA A 1 117 ? -18.360 -7.724 7.339 1.00 84.06 117 ALA A CA 1
ATOM 918 C C . ALA A 1 117 ? -19.675 -8.497 7.544 1.00 84.06 117 ALA A C 1
ATOM 920 O O . ALA A 1 117 ? -20.438 -8.184 8.457 1.00 84.06 117 ALA A O 1
ATOM 921 N N . VAL A 1 118 ? -19.910 -9.568 6.781 1.00 89.38 118 VAL A N 1
ATOM 922 C CA . VAL A 1 118 ? -21.099 -10.420 6.943 1.00 89.38 118 VAL A CA 1
ATOM 923 C C . VAL A 1 118 ? -21.116 -11.114 8.307 1.00 89.38 118 VAL A C 1
ATOM 925 O O . VAL A 1 118 ? -22.144 -11.092 8.983 1.00 89.38 118 VAL A O 1
ATOM 928 N N . LEU A 1 119 ? -19.994 -11.683 8.759 1.00 90.12 119 LEU A N 1
ATOM 929 C CA . LEU A 1 119 ? -19.901 -12.317 10.080 1.00 90.12 119 LEU A CA 1
ATOM 930 C C . LEU A 1 119 ? -20.170 -11.324 11.216 1.00 90.12 119 LEU A C 1
ATOM 932 O O . LEU A 1 119 ? -20.885 -11.662 12.158 1.00 90.12 119 LEU A O 1
ATOM 936 N N . SER A 1 120 ? -19.656 -10.096 11.119 1.00 81.88 120 SER A N 1
ATOM 937 C CA . SER A 1 120 ? -19.908 -9.057 12.124 1.00 81.88 120 SER A CA 1
ATOM 938 C C . SER A 1 120 ? -21.376 -8.625 12.164 1.00 81.88 120 SER A C 1
ATOM 940 O O . SER A 1 120 ? -21.945 -8.495 13.248 1.00 81.88 120 SER A O 1
ATOM 942 N N . LEU A 1 121 ? -22.027 -8.491 11.002 1.00 85.62 121 LEU A N 1
ATOM 943 C CA . LEU A 1 121 ? -23.458 -8.195 10.902 1.00 85.62 121 LEU A CA 1
ATOM 944 C C . LEU A 1 121 ? -24.312 -9.327 11.482 1.00 85.62 121 LEU A C 1
ATOM 946 O O . LEU A 1 121 ? -25.241 -9.067 12.247 1.00 85.62 121 LEU A O 1
ATOM 950 N N . LEU A 1 122 ? -23.982 -10.583 11.169 1.00 85.75 122 LEU A N 1
ATOM 951 C CA . LEU A 1 122 ? -24.672 -11.753 11.714 1.00 85.75 122 LEU A CA 1
ATOM 952 C C . LEU A 1 122 ? -24.500 -11.852 13.233 1.00 85.75 122 LEU A C 1
ATOM 954 O O . LEU A 1 122 ? -25.473 -12.118 13.940 1.00 85.75 122 LEU A O 1
ATOM 958 N N . TRP A 1 123 ? -23.299 -11.582 13.748 1.00 82.50 123 TRP A N 1
ATOM 959 C CA . TRP A 1 123 ? -23.036 -11.542 15.186 1.00 82.50 123 TRP A CA 1
ATOM 960 C C . TRP A 1 123 ? -23.833 -10.427 15.868 1.00 82.50 123 TRP A C 1
ATOM 962 O O . TRP A 1 123 ? -24.484 -10.668 16.884 1.00 82.50 123 TRP A O 1
ATOM 972 N N . ALA A 1 124 ? -23.838 -9.218 15.304 1.00 78.31 124 ALA A N 1
ATOM 973 C CA . ALA A 1 124 ? -24.586 -8.084 15.844 1.00 78.31 124 ALA A CA 1
ATOM 974 C C . ALA A 1 124 ? -26.109 -8.318 15.816 1.00 78.31 124 ALA A C 1
ATOM 976 O O . ALA A 1 124 ? -26.820 -7.908 16.736 1.00 78.31 124 ALA A O 1
ATOM 977 N N . ALA A 1 125 ? -26.614 -9.023 14.798 1.00 77.69 125 ALA A N 1
ATOM 978 C CA . ALA A 1 125 ? -28.024 -9.383 14.669 1.00 77.69 125 ALA A CA 1
ATOM 979 C C . ALA A 1 125 ? -28.434 -10.576 15.552 1.00 77.69 125 ALA A C 1
ATOM 981 O O . ALA A 1 125 ? -29.599 -10.673 15.946 1.00 77.69 125 ALA A O 1
ATOM 982 N N . ALA A 1 126 ? -27.506 -11.467 15.915 1.00 77.88 126 ALA A N 1
ATOM 983 C CA . ALA A 1 126 ? -27.780 -12.643 16.740 1.00 77.88 126 ALA A CA 1
ATOM 984 C C . ALA A 1 126 ? -28.517 -12.321 18.059 1.00 77.88 126 ALA A C 1
ATOM 986 O O . ALA A 1 126 ? -29.569 -12.920 18.291 1.00 77.88 126 ALA A O 1
ATOM 987 N N . PRO A 1 127 ? -28.087 -11.366 18.912 1.00 70.56 127 PRO A N 1
ATOM 988 C CA . PRO A 1 127 ? -28.816 -11.038 20.136 1.00 70.56 127 PRO A CA 1
ATOM 989 C C . PRO A 1 127 ? -30.183 -10.403 19.859 1.00 70.56 127 PRO A C 1
ATOM 991 O O . PRO A 1 127 ? -31.095 -10.587 20.663 1.00 70.56 127 PRO A O 1
ATOM 994 N N . TYR A 1 128 ? -30.365 -9.701 18.735 1.00 63.94 128 TYR A N 1
ATOM 995 C CA . TYR A 1 128 ? -31.667 -9.157 18.340 1.00 63.94 128 TYR A CA 1
ATOM 996 C C . TYR A 1 128 ? -32.641 -10.286 17.975 1.00 63.94 128 TYR A C 1
ATOM 998 O O . TYR A 1 128 ? -33.755 -10.326 18.489 1.00 63.94 128 TYR A O 1
ATOM 1006 N N . ILE A 1 129 ? -32.187 -11.269 17.191 1.00 67.06 129 ILE A N 1
ATOM 1007 C CA . ILE A 1 129 ? -32.975 -12.444 16.783 1.00 67.06 129 ILE A CA 1
ATOM 1008 C C . ILE A 1 129 ? -33.258 -13.369 17.979 1.00 67.06 129 ILE A C 1
ATOM 1010 O O . ILE A 1 129 ? -34.382 -13.848 18.141 1.00 67.06 129 ILE A O 1
ATOM 1014 N N . TYR A 1 130 ? -32.272 -13.592 18.856 1.00 63.78 130 TYR A N 1
ATOM 1015 C CA . TYR A 1 130 ? -32.451 -14.377 20.081 1.00 63.78 130 TYR A CA 1
ATOM 1016 C C . TYR A 1 130 ? -33.389 -13.687 21.073 1.00 63.78 130 TYR A C 1
ATOM 1018 O O . TYR A 1 130 ? -34.225 -14.358 21.676 1.00 63.78 130 TYR A O 1
ATOM 1026 N N . ARG A 1 131 ? -33.326 -12.354 21.210 1.00 61.47 131 ARG A N 1
ATOM 1027 C CA . ARG A 1 131 ? -34.296 -11.597 22.015 1.00 61.47 131 ARG A CA 1
ATOM 1028 C C . ARG A 1 131 ? -35.693 -11.647 21.405 1.00 61.47 131 ARG A C 1
ATOM 1030 O O . ARG A 1 131 ? -36.634 -11.864 22.155 1.00 61.47 131 ARG A O 1
ATOM 1037 N N . TRP A 1 132 ? -35.828 -11.545 20.083 1.00 48.19 132 TRP A N 1
ATOM 1038 C CA . TRP A 1 132 ? -37.123 -11.609 19.393 1.00 48.19 132 TRP A CA 1
ATOM 1039 C C . TRP A 1 132 ? -37.785 -12.995 19.488 1.00 48.19 132 TRP A C 1
ATOM 1041 O O . TRP A 1 132 ? -39.007 -13.092 19.577 1.00 48.19 132 TRP A O 1
ATOM 1051 N N . LYS A 1 133 ? -36.989 -14.075 19.545 1.00 52.75 133 LYS A N 1
ATOM 1052 C CA . LYS A 1 133 ? -37.485 -15.440 19.801 1.00 52.75 133 LYS A CA 1
ATOM 1053 C C . LYS A 1 133 ? -37.749 -15.728 21.289 1.00 52.75 133 LYS A C 1
ATOM 1055 O O . LYS A 1 133 ? -38.736 -16.393 21.595 1.00 52.75 133 LYS A O 1
ATOM 1060 N N . CYS A 1 134 ? -36.932 -15.226 22.223 1.00 48.75 134 CYS A N 1
ATOM 1061 C CA . CYS A 1 134 ? -37.146 -15.415 23.670 1.00 48.75 134 CYS A CA 1
ATOM 1062 C C . CYS A 1 134 ? -38.338 -14.616 24.221 1.00 48.75 134 CYS A C 1
ATOM 1064 O O . CYS A 1 134 ? -39.030 -15.106 25.116 1.00 48.75 134 CYS A O 1
ATOM 1066 N N . THR A 1 135 ? -38.640 -13.432 23.675 1.00 46.81 135 THR A N 1
ATOM 1067 C CA . THR A 1 135 ? -39.814 -12.643 24.093 1.00 46.81 135 THR A CA 1
ATOM 1068 C C . THR A 1 135 ? -41.148 -13.285 23.704 1.00 46.81 135 THR A C 1
ATOM 1070 O O . THR A 1 135 ? -42.175 -12.914 24.259 1.00 46.81 135 THR A O 1
ATOM 1073 N N . SER A 1 136 ? -41.147 -14.299 22.830 1.00 46.69 136 SER A N 1
ATOM 1074 C CA . SER A 1 136 ? -42.344 -15.080 22.498 1.00 46.69 136 SER A CA 1
ATOM 1075 C C . SER A 1 136 ? -42.642 -16.218 23.487 1.00 46.69 136 SER A C 1
ATOM 1077 O O . SER A 1 136 ? -43.760 -16.732 23.455 1.00 46.69 136 SER A O 1
ATOM 1079 N N . LYS A 1 137 ? -41.690 -16.659 24.330 1.00 50.66 137 LYS A N 1
ATOM 1080 C CA . LYS A 1 137 ? -41.865 -17.891 25.135 1.00 50.66 137 LYS A CA 1
ATOM 1081 C C . LYS A 1 137 ? -41.492 -17.826 26.623 1.00 50.66 137 LYS A C 1
ATOM 1083 O O . LYS A 1 137 ? -41.665 -18.838 27.291 1.00 50.66 137 LYS A O 1
ATOM 1088 N N . ILE A 1 138 ? -41.045 -16.696 27.182 1.00 49.06 138 ILE A N 1
ATOM 1089 C CA . ILE A 1 138 ? -40.709 -16.608 28.624 1.00 49.06 138 ILE A CA 1
ATOM 1090 C C . ILE A 1 138 ? -41.365 -15.385 29.287 1.00 49.06 138 ILE A C 1
ATOM 1092 O O . ILE A 1 138 ? -40.707 -14.479 29.790 1.00 49.06 138 ILE A O 1
ATOM 1096 N N . ILE A 1 139 ? -42.699 -15.381 29.305 1.00 43.94 139 ILE A N 1
ATOM 1097 C CA . ILE A 1 139 ? -43.503 -14.695 30.327 1.00 43.94 139 ILE A CA 1
ATOM 1098 C C . ILE A 1 139 ? -44.443 -15.760 30.894 1.00 43.94 139 ILE A C 1
ATOM 1100 O O . ILE A 1 139 ? -45.576 -15.878 30.447 1.00 43.94 139 ILE A O 1
ATOM 1104 N N . ASN A 1 140 ? -43.903 -16.631 31.749 1.00 42.44 140 ASN A N 1
ATOM 1105 C CA . ASN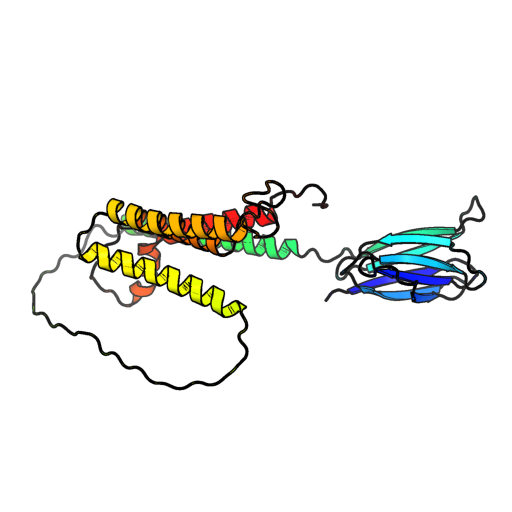 A 1 140 ? -44.573 -17.406 32.805 1.00 42.44 140 ASN A CA 1
ATOM 1106 C C . ASN A 1 140 ? -43.587 -18.472 33.311 1.00 42.44 140 ASN A C 1
ATOM 1108 O O . ASN A 1 140 ? -42.959 -19.131 32.490 1.00 42.44 140 ASN A O 1
ATOM 1112 N N . LEU A 1 141 ? -43.505 -18.647 34.639 1.00 44.03 141 LEU A N 1
ATOM 1113 C CA . LEU A 1 141 ? -42.626 -19.557 35.405 1.00 44.03 141 LEU A CA 1
ATOM 1114 C C . LEU A 1 141 ? -41.159 -19.077 35.536 1.00 44.03 141 LEU A C 1
ATOM 1116 O O . LEU A 1 141 ? -40.466 -18.931 34.546 1.00 44.03 141 LEU A O 1
ATOM 1120 N N . ILE A 1 142 ? -40.553 -18.829 36.704 1.00 36.09 142 ILE A N 1
ATOM 1121 C CA . ILE A 1 142 ? -40.796 -19.278 38.081 1.00 36.09 142 ILE A CA 1
ATOM 1122 C C . ILE A 1 142 ? -40.156 -18.275 39.059 1.00 36.09 142 ILE A C 1
ATOM 1124 O O . ILE A 1 142 ? -39.001 -17.873 38.927 1.00 36.09 142 ILE A O 1
ATOM 1128 N N . SER A 1 143 ? -40.928 -17.939 40.085 1.00 35.59 143 SER A N 1
ATOM 1129 C CA . SER A 1 143 ? -40.537 -17.382 41.378 1.00 35.59 143 SER A CA 1
ATOM 1130 C C . SER A 1 143 ? -39.935 -18.455 42.297 1.00 35.59 143 SER A C 1
ATOM 1132 O O . SER A 1 143 ? -40.553 -19.504 42.440 1.00 35.59 143 SER A O 1
ATOM 1134 N N . CYS A 1 144 ? -38.832 -18.176 43.007 1.00 29.64 144 CYS A N 1
ATOM 1135 C CA . CYS A 1 144 ? -38.551 -18.773 44.325 1.00 29.64 144 CYS A CA 1
ATOM 1136 C C . CYS A 1 144 ? -37.505 -17.971 45.135 1.00 29.64 144 CYS A C 1
ATOM 1138 O O . CYS A 1 144 ? -36.723 -17.194 44.593 1.00 29.64 144 CYS A O 1
ATOM 1140 N N . ARG A 1 145 ? -37.585 -18.127 46.459 1.00 29.72 145 ARG A N 1
ATOM 1141 C CA . ARG A 1 145 ? -37.282 -17.192 47.565 1.00 29.72 145 ARG A CA 1
ATOM 1142 C C . ARG A 1 145 ? -35.947 -17.517 48.297 1.00 29.72 145 ARG A C 1
ATOM 1144 O O . ARG A 1 145 ? -35.616 -18.687 48.374 1.00 29.72 145 ARG A O 1
ATOM 1151 N N . ARG A 1 146 ? -35.264 -16.459 48.806 1.00 32.62 146 ARG A N 1
ATOM 1152 C CA . ARG A 1 146 ? -34.229 -16.232 49.893 1.00 32.62 146 ARG A CA 1
ATOM 1153 C C . ARG A 1 146 ? -33.720 -17.403 50.794 1.00 32.62 146 ARG A C 1
ATOM 1155 O O . ARG A 1 146 ? -34.483 -18.353 50.909 1.00 32.62 146 ARG A O 1
ATOM 1162 N N . PRO A 1 147 ? -32.589 -17.308 51.576 1.00 33.97 147 PRO A N 1
ATOM 1163 C CA . PRO A 1 147 ? -31.974 -16.123 52.247 1.00 33.97 147 PRO A CA 1
ATOM 1164 C C . PRO A 1 147 ? -30.409 -16.014 52.267 1.00 33.97 147 PRO A C 1
ATOM 1166 O O . PRO A 1 147 ? -29.716 -16.790 51.624 1.00 33.97 147 PRO A O 1
ATOM 1169 N N . GLU A 1 148 ? -29.897 -14.980 52.963 1.00 34.22 148 GLU A N 1
ATOM 1170 C CA . GLU A 1 148 ? -28.503 -14.491 53.129 1.00 34.22 148 GLU A CA 1
ATOM 1171 C C . GLU A 1 148 ? -27.532 -15.420 53.891 1.00 34.22 148 GLU A C 1
ATOM 1173 O O . GLU A 1 148 ? -27.981 -16.091 54.815 1.00 34.22 148 GLU A O 1
ATOM 1178 N N . LEU A 1 149 ? -26.210 -15.336 53.613 1.00 26.56 149 LEU A N 1
ATOM 1179 C CA . LEU A 1 149 ? -25.140 -15.427 54.632 1.00 26.56 149 LEU A CA 1
ATOM 1180 C C . LEU A 1 149 ? -23.753 -14.952 54.114 1.00 26.56 149 LEU A C 1
ATOM 1182 O O . LEU A 1 149 ? -23.227 -15.504 53.155 1.00 26.56 149 LEU A O 1
ATOM 1186 N N . SER A 1 150 ? -23.204 -13.958 54.820 1.00 23.67 150 SER A N 1
ATOM 1187 C CA . SER A 1 150 ? -21.794 -13.645 55.137 1.00 23.67 150 SER A CA 1
ATOM 1188 C C . SER A 1 150 ? -20.715 -13.370 54.079 1.00 23.67 150 SER A C 1
ATOM 1190 O O . SER A 1 150 ? -20.494 -14.091 53.117 1.00 23.67 150 SER A O 1
ATOM 1192 N N . ALA A 1 151 ? -19.987 -12.298 54.397 1.00 30.69 151 ALA A N 1
ATOM 1193 C CA . ALA A 1 151 ? -18.751 -11.796 53.825 1.00 30.69 151 ALA A CA 1
ATOM 1194 C C . ALA A 1 151 ? -17.549 -12.730 54.020 1.00 30.69 151 ALA A C 1
ATOM 1196 O O . ALA A 1 151 ? -17.450 -13.359 55.065 1.00 30.69 151 ALA A O 1
ATOM 1197 N N . GLU A 1 152 ? -16.574 -12.655 53.110 1.00 24.47 152 GLU A N 1
ATOM 1198 C CA . GLU A 1 152 ? -15.163 -12.656 53.504 1.00 24.47 152 GLU A CA 1
ATOM 1199 C C . GLU A 1 152 ? -14.293 -11.929 52.464 1.00 24.47 152 GLU A C 1
ATOM 1201 O O . GLU A 1 152 ? -14.546 -11.974 51.259 1.00 24.47 152 GLU A O 1
ATOM 1206 N N . ASN A 1 153 ? -13.333 -11.166 52.984 1.00 25.09 153 ASN A N 1
ATOM 1207 C CA . ASN A 1 153 ? -12.358 -10.342 52.275 1.00 25.09 153 ASN A CA 1
ATOM 1208 C C . ASN A 1 153 ? -11.119 -11.181 51.951 1.00 25.09 153 ASN A C 1
ATOM 1210 O O . ASN A 1 153 ? -10.666 -11.874 52.850 1.00 25.09 153 ASN A O 1
ATOM 1214 N N . GLU A 1 154 ? -10.476 -10.983 50.795 1.00 25.89 154 GLU A N 1
ATOM 1215 C CA . GLU A 1 154 ? -9.028 -11.219 50.668 1.00 25.89 154 GLU A CA 1
ATOM 1216 C C . GLU A 1 154 ? -8.352 -10.161 49.779 1.00 25.89 154 GLU A C 1
ATOM 1218 O O . GLU A 1 154 ? -8.800 -9.826 48.678 1.00 25.89 154 GLU A O 1
ATOM 1223 N N . GLU A 1 155 ? -7.282 -9.600 50.340 1.00 25.58 155 GLU A N 1
ATOM 1224 C CA . GLU A 1 155 ? -6.322 -8.653 49.770 1.00 25.58 155 GLU A CA 1
ATOM 1225 C C . GLU A 1 155 ? -5.186 -9.384 49.005 1.00 25.58 155 GLU A C 1
ATOM 1227 O O . GLU A 1 155 ? -5.117 -10.612 49.030 1.00 25.58 155 GLU A O 1
ATOM 1232 N N . PRO A 1 156 ? -4.305 -8.667 48.272 1.00 27.62 156 PRO A N 1
ATOM 1233 C CA . PRO A 1 156 ? -3.534 -9.228 47.165 1.00 27.62 156 PRO A CA 1
ATOM 1234 C C . PRO A 1 156 ? -2.160 -9.779 47.573 1.00 27.62 156 PRO A C 1
ATOM 1236 O O . PRO A 1 156 ? -1.387 -9.118 48.265 1.00 27.62 156 PRO A O 1
ATOM 1239 N N . SER A 1 157 ? -1.780 -10.930 47.016 1.00 23.53 157 SER A N 1
ATOM 1240 C CA . SER A 1 157 ? -0.403 -11.429 47.057 1.00 23.53 157 SER A CA 1
ATOM 1241 C C . SER A 1 157 ? 0.401 -10.925 45.854 1.00 23.53 157 SER A C 1
ATOM 1243 O O . SER A 1 157 ? 0.115 -11.241 44.698 1.00 23.53 157 SER A O 1
ATOM 1245 N N . THR A 1 158 ? 1.425 -10.133 46.163 1.00 24.58 158 THR A N 1
ATOM 1246 C CA . THR A 1 158 ? 2.523 -9.744 45.275 1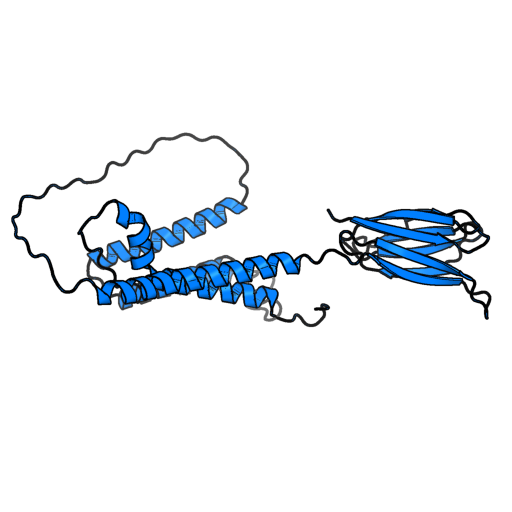.00 24.58 158 THR A CA 1
ATOM 1247 C C . THR A 1 158 ? 3.596 -10.823 45.349 1.00 24.58 158 THR A C 1
ATOM 1249 O O . THR A 1 158 ? 4.078 -11.077 46.445 1.00 24.58 158 THR A O 1
ATOM 1252 N N . GLU A 1 159 ? 4.042 -11.383 44.223 1.00 28.66 159 GLU A N 1
ATOM 1253 C CA . GLU A 1 159 ? 5.358 -12.027 44.157 1.00 28.66 159 GLU A CA 1
ATOM 1254 C C . GLU A 1 159 ? 6.099 -11.648 42.875 1.00 28.66 159 GLU A C 1
ATOM 1256 O O . GLU A 1 159 ? 5.621 -11.811 41.752 1.00 28.66 159 GLU A O 1
ATOM 1261 N N . ALA A 1 160 ? 7.291 -11.097 43.093 1.00 28.34 160 ALA A N 1
ATOM 1262 C CA . ALA A 1 160 ? 8.311 -10.814 42.106 1.00 28.34 160 ALA A CA 1
ATOM 1263 C C . ALA A 1 160 ? 9.320 -11.973 42.087 1.00 28.34 160 ALA A C 1
ATOM 1265 O O . ALA A 1 160 ? 9.775 -12.410 43.141 1.00 28.34 160 ALA A O 1
ATOM 1266 N N . GLY A 1 161 ? 9.727 -12.413 40.895 1.00 28.59 161 GLY A N 1
ATOM 1267 C CA . GLY A 1 161 ? 10.794 -13.396 40.698 1.00 28.59 161 GLY A CA 1
ATOM 1268 C C . GLY A 1 161 ? 11.623 -13.076 39.451 1.00 28.59 161 GLY A C 1
ATOM 1269 O O . GLY A 1 161 ? 11.123 -13.130 38.332 1.00 28.59 161 GLY A O 1
ATOM 1270 N N . ASN A 1 162 ? 12.888 -12.708 39.666 1.00 30.47 162 ASN A N 1
ATOM 1271 C CA . ASN A 1 162 ? 13.914 -12.370 38.671 1.00 30.47 162 ASN A CA 1
ATOM 1272 C C . ASN A 1 162 ? 14.433 -13.601 37.899 1.00 30.47 162 ASN A C 1
ATOM 1274 O O . ASN A 1 162 ? 14.792 -14.585 38.534 1.00 30.47 162 ASN A O 1
ATOM 1278 N N . GLN A 1 163 ? 14.679 -13.482 36.584 1.00 32.91 163 GLN A N 1
ATOM 1279 C CA . GLN A 1 163 ? 16.044 -13.399 36.016 1.00 32.91 163 GLN A CA 1
ATOM 1280 C C . GLN A 1 163 ? 16.056 -13.258 34.475 1.00 32.91 163 GLN A C 1
ATOM 1282 O O . GLN A 1 163 ? 15.124 -13.692 33.799 1.00 32.91 163 GLN A O 1
ATOM 1287 N N . PRO A 1 164 ? 17.115 -12.646 33.901 1.00 50.22 164 PRO A N 1
ATOM 1288 C CA . PRO A 1 164 ? 17.165 -12.227 32.507 1.00 50.22 164 PRO A CA 1
ATOM 1289 C C . PRO A 1 164 ? 17.821 -13.279 31.604 1.00 50.22 164 PRO A C 1
ATOM 1291 O O . PRO A 1 164 ? 18.838 -13.871 31.964 1.00 50.22 164 PRO A O 1
ATOM 1294 N N . ARG A 1 165 ? 17.325 -13.425 30.369 1.00 33.88 165 ARG A N 1
ATOM 1295 C CA . ARG A 1 165 ? 18.109 -13.966 29.248 1.00 33.88 165 ARG A CA 1
ATOM 1296 C C . ARG A 1 165 ? 17.795 -13.223 27.956 1.00 33.88 165 ARG A C 1
ATOM 1298 O O . ARG A 1 165 ? 16.648 -12.962 27.614 1.00 33.88 165 ARG A O 1
ATOM 1305 N N . SER A 1 166 ? 18.872 -12.858 27.274 1.00 50.00 166 SER A N 1
ATOM 1306 C CA . SER A 1 166 ? 18.928 -12.067 26.051 1.00 50.00 166 SER A CA 1
ATOM 1307 C C . SER A 1 166 ? 18.193 -12.711 24.877 1.00 50.00 166 SER A C 1
ATOM 1309 O O . SER A 1 166 ? 18.456 -13.868 24.560 1.00 50.00 166 SER A O 1
ATOM 1311 N N . SER A 1 167 ? 17.442 -11.922 24.111 1.00 46.00 167 SER A N 1
ATOM 1312 C CA . SER A 1 167 ? 17.540 -11.973 22.649 1.00 46.00 167 SER A CA 1
ATOM 1313 C C . SER A 1 167 ? 17.003 -10.673 22.047 1.00 46.00 167 SER A C 1
ATOM 1315 O O . SER A 1 167 ? 16.128 -10.029 22.617 1.00 46.00 167 SER A O 1
ATOM 1317 N N . ARG A 1 168 ? 17.633 -10.270 20.942 1.00 50.38 168 ARG A N 1
ATOM 1318 C CA . ARG A 1 168 ? 17.373 -9.107 20.081 1.00 50.38 168 ARG A CA 1
ATOM 1319 C C . ARG A 1 168 ? 16.017 -8.428 20.318 1.00 50.38 168 ARG A C 1
ATOM 1321 O O . ARG A 1 168 ? 14.978 -9.018 20.041 1.00 50.38 168 ARG A O 1
ATOM 1328 N N . LEU A 1 169 ? 16.040 -7.150 20.707 1.00 47.28 169 LEU A N 1
ATOM 1329 C CA . LEU A 1 169 ? 14.875 -6.274 20.585 1.00 47.28 169 LEU A CA 1
ATOM 1330 C C . LEU A 1 169 ? 14.486 -6.198 19.103 1.00 47.28 169 LEU A C 1
ATOM 1332 O O . LEU A 1 169 ? 15.000 -5.377 18.345 1.00 47.28 169 LEU A O 1
ATOM 1336 N N . LYS A 1 170 ? 13.559 -7.061 18.682 1.00 56.16 170 LYS A N 1
ATOM 1337 C CA . LYS A 1 170 ? 12.657 -6.734 17.586 1.00 56.16 170 LYS A CA 1
ATOM 1338 C C . LYS A 1 170 ? 11.819 -5.577 18.112 1.00 56.16 170 LYS A C 1
ATOM 1340 O O . LYS A 1 170 ? 10.852 -5.778 18.838 1.00 56.16 170 LYS A O 1
ATOM 1345 N N . SER A 1 171 ? 12.225 -4.357 17.772 1.00 58.12 171 SER A N 1
ATOM 1346 C CA . SER A 1 171 ? 11.544 -3.104 18.128 1.00 58.12 171 SER A CA 1
ATOM 1347 C C . SER A 1 171 ? 10.050 -3.090 17.761 1.00 58.12 171 SER A C 1
ATOM 1349 O O . SER A 1 171 ? 9.300 -2.260 18.269 1.00 58.12 171 SER A O 1
ATOM 1351 N N . LEU A 1 172 ? 9.603 -4.045 16.936 1.00 54.75 172 LEU A N 1
ATOM 1352 C CA . LEU A 1 172 ? 8.206 -4.292 16.604 1.00 54.75 172 LEU A CA 1
ATOM 1353 C C . LEU A 1 172 ? 7.341 -4.700 17.821 1.00 54.75 172 LEU A C 1
ATOM 1355 O O . LEU A 1 172 ? 6.198 -4.255 17.920 1.00 54.75 172 LEU A O 1
ATOM 1359 N N . ASP A 1 173 ? 7.862 -5.490 18.772 1.00 62.44 173 ASP A N 1
ATOM 1360 C CA . ASP A 1 173 ? 7.071 -5.979 19.919 1.00 62.44 173 ASP A CA 1
ATOM 1361 C C . ASP A 1 173 ? 6.931 -4.943 21.045 1.00 62.44 173 ASP A C 1
ATOM 1363 O O . ASP A 1 173 ? 5.930 -4.939 21.764 1.00 62.44 173 ASP A O 1
ATOM 1367 N N . THR A 1 174 ? 7.877 -4.005 21.173 1.00 72.31 174 THR A N 1
ATOM 1368 C CA . THR A 1 174 ? 7.808 -2.944 22.192 1.00 72.31 174 THR A CA 1
ATOM 1369 C C . THR A 1 174 ? 6.638 -2.003 21.935 1.00 72.31 174 THR A C 1
ATOM 1371 O O . THR A 1 174 ? 5.930 -1.632 22.868 1.00 72.31 174 THR A O 1
ATOM 1374 N N . PHE A 1 175 ? 6.394 -1.647 20.671 1.00 71.88 175 PHE A N 1
ATOM 1375 C CA . PHE A 1 175 ? 5.279 -0.772 20.324 1.00 71.88 175 PHE A CA 1
ATOM 1376 C C . PHE A 1 175 ? 3.931 -1.450 20.592 1.00 71.88 175 PHE A C 1
ATOM 1378 O O . PHE A 1 175 ? 3.053 -0.855 21.216 1.00 71.88 175 PHE A O 1
ATOM 1385 N N . ARG A 1 176 ? 3.792 -2.725 20.202 1.00 78.75 176 ARG A N 1
ATOM 1386 C CA . ARG A 1 176 ? 2.576 -3.506 20.461 1.00 78.75 176 ARG A CA 1
ATOM 1387 C C . ARG A 1 176 ? 2.317 -3.674 21.962 1.00 78.75 176 ARG A C 1
ATOM 1389 O O . ARG A 1 176 ? 1.192 -3.469 22.412 1.00 78.75 176 ARG A O 1
ATOM 1396 N N . GLY A 1 177 ? 3.358 -3.975 22.739 1.00 82.25 177 GLY A N 1
ATOM 1397 C CA . GLY A 1 177 ? 3.269 -4.067 24.198 1.00 82.25 177 GLY A CA 1
ATOM 1398 C C . GLY A 1 177 ? 2.903 -2.734 24.855 1.00 82.25 177 GLY A C 1
ATOM 1399 O O . GLY A 1 177 ? 2.041 -2.692 25.730 1.00 82.25 177 GLY A O 1
ATOM 1400 N N . PHE A 1 178 ? 3.487 -1.628 24.391 1.00 81.50 178 PHE A N 1
ATOM 1401 C CA . PHE A 1 178 ? 3.190 -0.289 24.898 1.00 81.50 178 PHE A CA 1
ATOM 1402 C C . PHE A 1 178 ? 1.724 0.107 24.675 1.00 81.50 178 PHE A C 1
ATOM 1404 O O . PHE A 1 178 ? 1.066 0.572 25.605 1.00 81.50 178 PHE A O 1
ATOM 1411 N N . VAL A 1 179 ? 1.184 -0.137 23.476 1.00 82.25 179 VAL A N 1
ATOM 1412 C CA . VAL A 1 179 ? -0.233 0.122 23.162 1.00 82.25 179 VAL A CA 1
ATOM 1413 C C . VAL A 1 179 ? -1.158 -0.714 24.052 1.00 82.25 179 VAL A C 1
ATOM 1415 O O . VAL A 1 179 ? -2.134 -0.188 24.587 1.00 82.25 179 VAL A O 1
ATOM 1418 N N . PHE A 1 180 ? -0.829 -1.988 24.274 1.00 83.00 180 PHE A N 1
ATOM 1419 C CA . PHE A 1 180 ? -1.609 -2.873 25.142 1.00 83.00 180 PHE A CA 1
ATOM 1420 C C . PHE A 1 180 ? -1.620 -2.410 26.609 1.00 83.00 180 PHE A C 1
ATOM 1422 O O . PHE A 1 180 ? -2.679 -2.339 27.239 1.00 83.00 180 PHE A O 1
ATOM 1429 N N . ILE A 1 181 ? -0.455 -2.042 27.153 1.00 85.69 181 ILE A N 1
ATOM 1430 C CA . ILE A 1 181 ? -0.331 -1.520 28.525 1.00 85.69 181 ILE A CA 1
ATOM 1431 C C . ILE A 1 181 ? -1.121 -0.217 28.673 1.00 85.69 181 ILE A C 1
ATOM 1433 O O . ILE A 1 181 ? -1.832 -0.024 29.659 1.00 85.69 181 ILE A O 1
ATOM 1437 N N . ILE A 1 182 ? -1.056 0.667 27.674 1.00 83.06 182 ILE A N 1
ATOM 1438 C CA . ILE A 1 182 ? -1.852 1.894 27.669 1.00 83.06 182 ILE A CA 1
ATOM 1439 C C . ILE A 1 182 ? -3.346 1.567 27.709 1.00 83.06 182 ILE A C 1
ATOM 1441 O O . ILE A 1 182 ? -4.041 2.090 28.580 1.00 83.06 182 ILE A O 1
ATOM 1445 N N . GLY A 1 183 ? -3.835 0.692 26.827 1.00 83.31 183 GLY A N 1
ATOM 1446 C CA . GLY A 1 183 ? -5.255 0.338 26.764 1.00 83.31 183 GLY A CA 1
ATOM 1447 C C . GLY A 1 183 ? -5.778 -0.241 28.082 1.00 83.31 183 GLY A C 1
ATOM 1448 O O . GLY A 1 183 ? -6.754 0.260 28.640 1.00 83.31 183 GLY A O 1
ATOM 1449 N N . THR A 1 184 ? -5.077 -1.230 28.640 1.00 83.38 184 THR A N 1
ATOM 1450 C CA . THR A 1 184 ? -5.453 -1.858 29.921 1.00 83.38 184 THR A CA 1
ATOM 1451 C C . THR A 1 184 ? -5.396 -0.871 31.092 1.00 83.38 184 THR A C 1
ATOM 1453 O O . THR A 1 184 ? -6.311 -0.837 31.919 1.00 83.38 184 THR A O 1
ATOM 1456 N N . SER A 1 185 ? -4.382 0.002 31.139 1.00 84.25 185 SER A N 1
ATOM 1457 C CA . SER A 1 185 ? -4.254 1.015 32.196 1.00 84.25 185 SER A CA 1
ATOM 1458 C C . SER A 1 185 ? -5.406 2.027 32.206 1.00 84.25 185 SER A C 1
ATOM 1460 O O . SER A 1 185 ? -5.817 2.463 33.282 1.00 84.25 185 SER A O 1
ATOM 1462 N N . VAL A 1 186 ? -5.976 2.368 31.041 1.00 79.56 186 VAL A N 1
ATOM 1463 C CA . VAL A 1 186 ? -7.145 3.259 30.941 1.00 79.56 186 VAL A CA 1
ATOM 1464 C C . VAL A 1 186 ? -8.366 2.601 31.563 1.00 79.56 186 VAL A C 1
ATOM 1466 O O . VAL A 1 186 ? -9.017 3.215 32.408 1.00 79.56 186 VAL A O 1
ATOM 1469 N N . VAL A 1 187 ? -8.645 1.345 31.213 1.00 79.31 187 VAL A N 1
ATOM 1470 C CA . VAL A 1 187 ? -9.792 0.595 31.751 1.00 79.31 187 VAL A CA 1
ATOM 1471 C C . VAL A 1 187 ? -9.687 0.463 33.274 1.00 79.31 187 VAL A C 1
ATOM 1473 O O . VAL A 1 187 ? -10.654 0.721 33.999 1.00 79.31 187 VAL A O 1
ATOM 1476 N N . LEU A 1 188 ? -8.493 0.146 33.785 1.00 80.44 188 LEU A N 1
ATOM 1477 C CA . LEU A 1 188 ? -8.227 0.060 35.225 1.00 80.44 188 LEU A CA 1
ATOM 1478 C C . LEU A 1 188 ? -8.331 1.424 35.929 1.00 80.44 188 LEU A C 1
ATOM 1480 O O . LEU A 1 188 ? -8.889 1.520 37.026 1.00 80.44 188 LEU A O 1
ATOM 1484 N N . ALA A 1 189 ? -7.848 2.500 35.305 1.00 80.12 189 ALA A N 1
ATOM 1485 C CA . ALA A 1 189 ? -7.964 3.851 35.850 1.00 80.12 189 ALA A CA 1
ATOM 1486 C C . ALA A 1 189 ? -9.428 4.314 35.918 1.00 80.12 189 ALA A C 1
ATOM 1488 O O . ALA A 1 189 ? -9.849 4.880 36.931 1.00 80.12 189 ALA A O 1
ATOM 1489 N N . PHE A 1 190 ? -10.222 4.034 34.881 1.00 76.50 190 PHE A N 1
ATOM 1490 C CA . PHE A 1 190 ? -11.655 4.333 34.855 1.00 76.50 190 PHE A CA 1
ATOM 1491 C C . PHE A 1 190 ? -12.425 3.528 35.907 1.00 76.50 190 PHE A C 1
ATOM 1493 O O . PHE A 1 190 ? -13.229 4.107 36.640 1.00 76.50 190 PHE A O 1
ATOM 1500 N N . SER A 1 191 ? -12.166 2.223 36.033 1.00 77.12 191 SER A N 1
ATOM 1501 C CA . SER A 1 191 ? -12.847 1.371 37.019 1.00 77.12 191 SER A CA 1
ATOM 1502 C C . SER A 1 191 ? -12.501 1.761 38.463 1.00 77.12 191 SER A C 1
ATOM 1504 O O . SER A 1 191 ? -13.384 1.816 39.322 1.00 77.12 191 SER A O 1
ATOM 1506 N N . SER A 1 192 ? -11.241 2.119 38.733 1.00 80.38 192 SER A N 1
ATOM 1507 C CA . SER A 1 192 ? -10.787 2.633 40.033 1.00 80.38 192 SER A CA 1
ATOM 1508 C C . SER A 1 192 ? -11.443 3.972 40.393 1.00 80.38 192 SER A C 1
ATOM 1510 O O . SER A 1 192 ? -11.952 4.147 41.499 1.00 80.38 192 SER A O 1
ATOM 1512 N N . MET A 1 193 ? -11.508 4.908 39.444 1.00 76.12 193 MET A N 1
ATOM 1513 C CA . MET A 1 193 ? -12.103 6.233 39.662 1.00 76.12 193 MET A CA 1
ATOM 1514 C C . MET A 1 193 ? -13.629 6.177 39.800 1.00 76.12 193 MET A C 1
ATOM 1516 O O . MET A 1 193 ? -14.198 6.924 40.598 1.00 76.12 193 MET A O 1
ATOM 1520 N N . ARG A 1 194 ? -14.293 5.256 39.087 1.00 71.12 194 ARG A N 1
ATOM 1521 C CA . ARG A 1 194 ? -15.739 5.016 39.212 1.00 71.12 194 ARG A CA 1
ATOM 1522 C C . ARG A 1 194 ? -16.107 4.501 40.602 1.00 71.12 194 ARG A C 1
ATOM 1524 O O . ARG A 1 194 ? -17.081 4.979 41.174 1.00 71.12 194 ARG A O 1
ATOM 1531 N N . ARG A 1 195 ? -15.297 3.602 41.179 1.00 76.88 195 ARG A N 1
ATOM 1532 C CA . ARG A 1 195 ? -15.467 3.131 42.569 1.00 76.88 195 ARG A CA 1
ATOM 1533 C C . ARG A 1 195 ? -15.365 4.259 43.602 1.00 76.88 195 ARG A C 1
ATOM 1535 O O . ARG A 1 195 ? -15.964 4.160 44.662 1.00 76.88 195 ARG A O 1
ATOM 1542 N N . ARG A 1 196 ? -14.651 5.342 43.282 1.00 80.19 196 ARG A N 1
ATOM 1543 C CA . ARG A 1 196 ? -14.489 6.530 44.140 1.00 80.19 196 ARG A CA 1
ATOM 1544 C C . ARG A 1 196 ? -15.560 7.608 43.921 1.00 80.19 196 ARG A C 1
ATOM 1546 O O . ARG A 1 196 ? -15.448 8.683 44.497 1.00 80.19 196 ARG A O 1
ATOM 1553 N N . GLY A 1 197 ? -16.562 7.363 43.069 1.00 78.44 197 GLY A N 1
ATOM 1554 C CA . GLY A 1 197 ? -17.663 8.306 42.827 1.00 78.44 197 GLY A CA 1
ATOM 1555 C C . GLY A 1 197 ? -17.279 9.565 42.039 1.00 78.44 197 GLY A C 1
ATOM 1556 O O . GLY A 1 197 ? -18.026 10.541 42.038 1.00 78.44 197 GLY A O 1
ATOM 1557 N N . VAL A 1 198 ? -16.128 9.574 41.358 1.00 79.25 198 VAL A N 1
ATOM 1558 C CA . VAL A 1 198 ? -15.696 10.729 40.555 1.00 79.25 198 VAL A CA 1
ATOM 1559 C C . VAL A 1 198 ? -16.555 10.843 39.291 1.00 79.25 198 VAL A C 1
ATOM 1561 O O . VAL A 1 198 ? -16.770 9.863 38.576 1.00 79.25 198 VAL A O 1
ATOM 1564 N N . GLY A 1 199 ? -17.027 12.054 38.984 1.00 75.81 199 GLY A N 1
ATOM 1565 C CA . GLY A 1 199 ? -17.864 12.310 37.811 1.00 75.81 199 GLY A CA 1
ATOM 1566 C C . GLY A 1 199 ? -17.155 12.015 36.480 1.00 75.81 199 GLY A C 1
ATOM 1567 O O . GLY A 1 199 ? -15.987 12.358 36.284 1.00 75.81 199 GLY A O 1
ATOM 1568 N N . ARG A 1 200 ? -17.891 11.438 35.519 1.00 71.69 200 ARG A N 1
ATOM 1569 C CA . ARG A 1 200 ? -17.379 11.039 34.188 1.00 71.69 200 ARG A CA 1
ATOM 1570 C C . ARG A 1 200 ? -16.740 12.194 33.411 1.00 71.69 200 ARG A C 1
ATOM 1572 O O . ARG A 1 200 ? -15.690 12.023 32.803 1.00 71.69 200 ARG A O 1
ATOM 1579 N N . LEU A 1 201 ? -17.335 13.385 33.480 1.00 75.81 201 LEU A N 1
ATOM 1580 C CA . LEU A 1 201 ? -16.841 14.572 32.778 1.00 75.81 201 LEU A CA 1
ATOM 1581 C C . LEU A 1 201 ? -15.542 15.118 33.389 1.00 75.81 201 LEU A C 1
ATOM 1583 O O . LEU A 1 201 ? -14.650 15.558 32.668 1.00 75.81 201 LEU A O 1
ATOM 1587 N N . GLN A 1 202 ? -15.405 15.050 34.717 1.00 79.75 202 GLN A N 1
ATOM 1588 C CA . GLN A 1 202 ? -14.172 15.450 35.401 1.00 79.75 202 GLN A CA 1
ATOM 1589 C C . GLN A 1 202 ? -13.013 14.525 35.020 1.00 79.75 202 GLN A C 1
ATOM 1591 O O . GLN A 1 202 ? -11.888 14.989 34.822 1.00 79.75 202 GLN A O 1
ATOM 1596 N N . LEU A 1 203 ? -13.303 13.230 34.869 1.00 75.44 203 LEU A N 1
ATOM 1597 C CA . LEU A 1 203 ? -12.350 12.237 34.394 1.00 75.44 203 LEU A CA 1
ATOM 1598 C C . LEU A 1 203 ? -11.974 12.471 32.929 1.00 75.44 203 LEU A C 1
ATOM 1600 O O . LEU A 1 203 ? -10.786 12.583 32.635 1.00 75.44 203 LEU A O 1
ATOM 1604 N N . LEU A 1 204 ? -12.961 12.629 32.042 1.00 78.75 204 LEU A N 1
ATOM 1605 C CA . LEU A 1 204 ? -12.718 12.902 30.626 1.00 78.75 204 LEU A CA 1
ATOM 1606 C C . LEU A 1 204 ? -11.869 14.165 30.444 1.00 78.75 204 LEU A C 1
ATOM 1608 O O . LEU A 1 204 ? -10.904 14.133 29.693 1.00 78.75 204 LEU A O 1
ATOM 1612 N N . ARG A 1 205 ? -12.155 15.236 31.198 1.00 82.81 205 ARG A N 1
ATOM 1613 C CA . ARG A 1 205 ? -11.366 16.479 31.182 1.00 82.81 205 ARG A CA 1
ATOM 1614 C C . ARG A 1 205 ? -9.928 16.269 31.657 1.00 82.81 205 ARG A C 1
ATOM 1616 O O . ARG A 1 205 ? -8.991 16.801 31.071 1.00 82.81 205 ARG A O 1
ATOM 1623 N N . LYS A 1 206 ? -9.733 15.515 32.742 1.00 80.06 206 LYS A N 1
ATOM 1624 C CA . LYS A 1 206 ? -8.392 15.235 33.285 1.00 80.06 206 LYS A CA 1
ATOM 1625 C C . LYS A 1 206 ? -7.562 14.404 32.307 1.00 80.06 206 LYS A C 1
ATOM 1627 O O . LYS A 1 206 ? -6.353 14.599 32.197 1.00 80.06 206 LYS A O 1
ATOM 1632 N N . LEU A 1 207 ? -8.221 13.480 31.619 1.00 79.69 207 LEU A N 1
ATOM 1633 C CA . LEU A 1 207 ? -7.609 12.586 30.657 1.00 79.69 207 LEU A CA 1
ATOM 1634 C C . LEU A 1 207 ? -7.288 13.301 29.345 1.00 79.69 207 LEU A C 1
ATOM 1636 O O . LEU A 1 207 ? -6.148 13.244 28.896 1.00 79.69 207 LEU A O 1
ATOM 1640 N N . SER A 1 208 ? -8.248 14.059 28.810 1.00 80.69 208 SER A N 1
ATOM 1641 C CA . SER A 1 208 ? -8.074 14.866 27.604 1.00 80.69 208 SER A CA 1
ATOM 1642 C C . SER A 1 208 ? -6.983 15.918 27.774 1.00 80.69 208 SER A C 1
ATOM 1644 O O . SER A 1 208 ? -6.191 16.106 26.859 1.00 80.69 208 SER A O 1
ATOM 1646 N N . TRP A 1 209 ? -6.861 16.536 28.955 1.00 83.44 209 TRP A N 1
ATOM 1647 C CA . TRP A 1 209 ? -5.764 17.457 29.257 1.00 83.44 209 TRP A CA 1
ATOM 1648 C C . TRP A 1 209 ? -4.393 16.777 29.169 1.00 83.44 209 TRP A C 1
ATOM 1650 O O . TRP A 1 209 ? -3.485 17.293 28.522 1.00 83.44 209 TRP A O 1
ATOM 1660 N N . ARG A 1 210 ? -4.240 15.584 29.762 1.00 80.81 210 ARG A N 1
ATOM 1661 C CA . ARG A 1 210 ? -2.990 14.807 29.669 1.00 80.81 210 ARG A CA 1
ATOM 1662 C C . ARG A 1 210 ? -2.662 14.442 28.223 1.00 80.81 210 ARG A C 1
ATOM 1664 O O . ARG A 1 210 ? -1.508 14.536 27.817 1.00 80.81 210 ARG A O 1
ATOM 1671 N N . THR A 1 211 ? -3.671 14.069 27.443 1.00 82.25 211 THR A N 1
ATOM 1672 C CA . THR A 1 211 ? -3.508 13.750 26.023 1.00 82.25 211 THR A CA 1
ATOM 1673 C C . THR A 1 211 ? -3.131 14.972 25.193 1.00 82.25 211 THR A C 1
ATOM 1675 O O . THR A 1 211 ? -2.221 14.882 24.374 1.00 82.25 211 THR A O 1
ATOM 1678 N N . ALA A 1 212 ? -3.771 16.117 25.433 1.00 82.88 212 ALA A N 1
ATOM 1679 C CA . ALA A 1 212 ? -3.481 17.370 24.744 1.00 82.88 212 ALA A CA 1
ATOM 1680 C C . ALA A 1 212 ? -2.042 17.835 25.007 1.00 82.88 212 ALA A C 1
ATOM 1682 O O . ALA A 1 212 ? -1.342 18.204 24.069 1.00 82.88 212 ALA A O 1
ATOM 1683 N N . VAL A 1 213 ? -1.566 17.730 26.254 1.00 83.25 213 VAL A N 1
ATOM 1684 C CA . VAL A 1 213 ? -0.172 18.040 26.610 1.00 83.25 213 VAL A CA 1
ATOM 1685 C C . VAL A 1 213 ? 0.809 17.128 25.863 1.00 83.25 213 VAL A C 1
ATOM 1687 O O . VAL A 1 213 ? 1.762 17.625 25.270 1.00 83.25 213 VAL A O 1
ATOM 1690 N N . LEU A 1 214 ? 0.567 15.812 25.819 1.00 77.31 214 LEU A N 1
ATOM 1691 C CA . LEU A 1 214 ? 1.424 14.872 25.078 1.00 77.31 214 LEU A CA 1
ATOM 1692 C C . LEU A 1 214 ? 1.414 15.130 23.565 1.00 77.31 214 LEU A C 1
ATOM 1694 O O . LEU A 1 214 ? 2.453 15.032 22.911 1.00 77.31 214 LEU A O 1
ATOM 1698 N N . MET A 1 215 ? 0.257 15.486 23.009 1.00 81.62 215 MET A N 1
ATOM 1699 C CA . MET A 1 215 ? 0.115 15.820 21.594 1.00 81.62 215 MET A CA 1
ATOM 1700 C C . MET A 1 215 ? 0.873 17.106 21.242 1.00 81.62 215 MET A C 1
ATOM 1702 O O . MET A 1 215 ? 1.551 17.145 20.215 1.00 81.62 215 MET A O 1
ATOM 1706 N N . LEU A 1 216 ? 0.812 18.118 22.115 1.00 82.44 216 LEU A N 1
ATOM 1707 C CA . LEU A 1 216 ? 1.505 19.398 21.961 1.00 82.44 216 LEU A CA 1
ATOM 1708 C C . LEU A 1 216 ? 3.023 19.225 22.090 1.00 82.44 216 LEU A C 1
ATOM 1710 O O . LEU A 1 216 ? 3.761 19.707 21.238 1.00 82.44 216 LEU A O 1
ATOM 1714 N N . ILE A 1 217 ? 3.491 18.441 23.066 1.00 82.44 217 ILE A N 1
ATOM 1715 C CA . ILE A 1 217 ? 4.913 18.079 23.191 1.00 82.44 217 ILE A CA 1
ATOM 1716 C C . ILE A 1 217 ? 5.394 17.333 21.941 1.00 82.44 217 ILE A C 1
ATOM 1718 O O . ILE A 1 217 ? 6.435 17.677 21.387 1.00 82.44 217 ILE A O 1
ATOM 1722 N N . GLY A 1 218 ? 4.632 16.345 21.459 1.00 76.69 218 GLY A N 1
ATOM 1723 C CA . GLY A 1 218 ? 4.975 15.603 20.243 1.00 76.69 218 GLY A CA 1
ATOM 1724 C C . GLY A 1 218 ? 5.005 16.483 18.994 1.00 76.69 218 GLY A C 1
ATOM 1725 O O . GLY A 1 218 ? 5.860 16.297 18.132 1.00 76.69 218 GLY A O 1
ATOM 1726 N N . PHE A 1 219 ? 4.102 17.462 18.912 1.00 77.62 219 PHE A N 1
ATOM 1727 C CA . PHE A 1 219 ? 4.075 18.451 17.840 1.00 77.62 219 PHE A CA 1
ATOM 1728 C C . PHE A 1 219 ? 5.298 19.370 17.884 1.00 77.62 219 PHE A C 1
ATOM 1730 O O . PHE A 1 219 ? 5.974 19.515 16.866 1.00 77.62 219 PHE A O 1
ATOM 1737 N N . CYS A 1 220 ? 5.617 19.932 19.051 1.00 75.75 220 CYS A N 1
ATOM 1738 C CA . CYS A 1 220 ? 6.778 20.796 19.231 1.00 75.75 220 CYS A CA 1
ATOM 1739 C C . CYS A 1 220 ? 8.086 20.043 18.975 1.00 75.75 220 CYS A C 1
ATOM 1741 O O . CYS A 1 220 ? 8.925 20.543 18.244 1.00 75.75 220 CYS A O 1
ATOM 1743 N N . PHE A 1 221 ? 8.252 18.824 19.495 1.00 71.38 221 PHE A N 1
ATOM 1744 C CA . PHE A 1 221 ? 9.494 18.062 19.333 1.00 71.38 221 PHE A CA 1
ATOM 1745 C C . PHE A 1 221 ? 9.754 17.629 17.882 1.00 71.38 221 PHE A C 1
ATOM 1747 O O . PHE A 1 221 ? 10.890 17.667 17.428 1.00 71.38 221 PHE A O 1
ATOM 1754 N N . MET A 1 222 ? 8.715 17.229 17.139 1.00 66.38 222 MET A N 1
ATOM 1755 C CA . MET A 1 222 ? 8.870 16.779 15.747 1.00 66.38 222 MET A CA 1
ATOM 1756 C C . MET A 1 222 ? 9.050 17.920 14.742 1.00 66.38 222 MET A C 1
ATOM 1758 O O . MET A 1 222 ? 9.634 17.689 13.686 1.00 66.38 222 MET A O 1
ATOM 1762 N N . ASN A 1 223 ? 8.531 19.114 15.038 1.00 64.44 223 ASN A N 1
ATOM 1763 C CA . ASN A 1 223 ? 8.606 20.271 14.138 1.00 64.44 223 ASN A CA 1
ATOM 1764 C C . ASN A 1 223 ? 9.690 21.286 14.546 1.00 64.44 223 ASN A C 1
ATOM 1766 O O . ASN A 1 223 ? 9.983 22.193 13.774 1.00 64.44 223 ASN A O 1
ATOM 1770 N N . TYR A 1 224 ? 10.305 21.137 15.725 1.00 64.50 224 TYR A N 1
ATOM 1771 C CA . TYR A 1 224 ? 11.427 21.962 16.173 1.00 64.50 224 TYR A CA 1
ATOM 1772 C C . TYR A 1 224 ? 12.761 21.275 15.850 1.00 64.50 224 TYR A C 1
ATOM 1774 O O . TYR A 1 224 ? 13.236 20.414 16.590 1.00 64.50 224 TYR A O 1
ATOM 1782 N N . SER A 1 225 ? 13.379 21.667 14.736 1.00 62.12 225 SER A N 1
ATOM 1783 C CA . SER A 1 225 ? 14.753 21.297 14.388 1.00 62.12 225 SER A CA 1
ATOM 1784 C C . SER A 1 225 ? 15.673 22.476 14.729 1.00 62.12 225 SER A C 1
ATOM 1786 O O . SER A 1 225 ? 15.485 23.559 14.172 1.00 62.12 225 SER A O 1
ATOM 1788 N N . PRO A 1 226 ? 16.686 22.316 15.606 1.00 61.34 226 PRO A N 1
ATOM 1789 C CA . PRO A 1 226 ? 17.598 23.401 15.991 1.00 61.34 226 PRO A CA 1
ATOM 1790 C C . PRO A 1 226 ? 18.354 24.059 14.825 1.00 61.34 226 PRO A C 1
ATOM 1792 O O . PRO A 1 226 ? 18.934 25.125 15.008 1.00 61.34 226 PRO A O 1
ATOM 1795 N N . ARG A 1 227 ? 18.373 23.430 13.640 1.00 58.81 227 ARG A N 1
ATOM 1796 C CA . ARG A 1 227 ? 18.986 23.983 12.424 1.00 58.81 227 ARG A CA 1
ATOM 1797 C C . ARG A 1 227 ? 18.043 24.855 11.588 1.00 58.81 227 ARG A C 1
ATOM 1799 O O . ARG A 1 227 ? 18.545 25.666 10.821 1.00 58.81 227 ARG A O 1
ATOM 1806 N N . ASP A 1 228 ? 16.725 24.724 11.752 1.00 58.44 228 ASP A N 1
ATOM 1807 C CA . ASP A 1 228 ? 15.735 25.243 10.790 1.00 58.44 228 ASP A CA 1
ATOM 1808 C C . ASP A 1 228 ? 14.842 26.375 11.344 1.00 58.44 228 ASP A C 1
ATOM 1810 O O . ASP A 1 228 ? 13.952 26.870 10.653 1.00 58.44 228 ASP A O 1
ATOM 1814 N N . GLY A 1 229 ? 15.088 26.840 12.573 1.00 61.91 229 GLY A N 1
ATOM 1815 C CA . GLY A 1 229 ? 14.297 27.904 13.202 1.00 61.91 229 GLY A CA 1
ATOM 1816 C C . GLY A 1 229 ? 12.910 27.440 13.689 1.00 61.91 229 GLY A C 1
ATOM 1817 O O . GLY A 1 229 ? 12.588 26.254 13.638 1.00 61.91 229 GLY A O 1
ATOM 1818 N N . PRO A 1 230 ? 12.083 28.352 14.238 1.00 57.38 230 PRO A N 1
ATOM 1819 C CA . PRO A 1 230 ? 10.950 27.960 15.076 1.00 57.38 230 PRO A CA 1
ATOM 1820 C C . PRO A 1 230 ? 9.719 27.367 14.371 1.00 57.38 230 PRO A C 1
ATOM 1822 O O . PRO A 1 230 ? 8.869 26.870 15.096 1.00 57.38 230 PRO A O 1
ATOM 1825 N N . LEU A 1 231 ? 9.578 27.379 13.036 1.00 60.19 231 LEU A N 1
ATOM 1826 C CA . LEU A 1 231 ? 8.481 26.696 12.313 1.00 60.19 231 LEU A CA 1
ATOM 1827 C C . LEU A 1 231 ? 8.636 26.874 10.789 1.00 60.19 231 LEU A C 1
ATOM 1829 O O . LEU A 1 231 ? 8.274 27.917 10.244 1.00 60.19 231 LEU A O 1
ATOM 1833 N N . SER A 1 232 ? 9.138 25.861 10.078 1.00 57.41 232 SER A N 1
ATOM 1834 C CA . SER A 1 232 ? 9.107 25.829 8.610 1.00 57.41 232 SER A CA 1
ATOM 1835 C C . SER A 1 232 ? 7.833 25.121 8.119 1.00 57.41 232 SER A C 1
ATOM 1837 O O . SER A 1 232 ? 7.649 23.918 8.288 1.00 57.41 232 SER A O 1
ATOM 1839 N N . TRP A 1 233 ? 6.920 25.870 7.489 1.00 59.19 233 TRP A N 1
ATOM 1840 C CA . TRP A 1 233 ? 5.652 25.345 6.944 1.00 59.19 233 TRP A CA 1
ATOM 1841 C C . TRP A 1 233 ? 5.839 24.306 5.823 1.00 59.19 233 TRP A C 1
ATOM 1843 O O . TRP A 1 233 ? 4.907 23.578 5.494 1.00 59.19 233 TRP A O 1
ATOM 1853 N N . SER A 1 234 ? 7.041 24.217 5.251 1.00 59.12 234 SER A N 1
ATOM 1854 C CA . SER A 1 234 ? 7.412 23.289 4.178 1.00 59.12 234 SER A CA 1
ATOM 1855 C C . SER A 1 234 ? 7.764 21.872 4.655 1.00 59.12 234 SER A C 1
ATOM 1857 O O . SER A 1 234 ? 7.784 20.959 3.835 1.00 59.12 234 SER A O 1
ATOM 1859 N N . TRP A 1 235 ? 8.008 21.663 5.956 1.00 55.41 235 TRP A N 1
ATOM 1860 C CA . TRP A 1 235 ? 8.393 20.364 6.537 1.00 55.41 235 TRP A CA 1
ATOM 1861 C C . TRP A 1 235 ? 7.432 19.867 7.627 1.00 55.41 235 TRP A C 1
ATOM 1863 O O . TRP A 1 235 ? 7.788 19.000 8.429 1.00 55.41 235 TRP A O 1
ATOM 1873 N N . LEU A 1 236 ? 6.197 20.382 7.642 1.00 56.94 236 LEU A N 1
ATOM 1874 C CA . LEU A 1 236 ? 5.179 20.014 8.624 1.00 56.94 236 LEU A CA 1
ATOM 1875 C C . LEU A 1 236 ? 4.836 18.516 8.522 1.00 56.94 236 LEU A C 1
ATOM 1877 O O . LEU A 1 236 ? 4.046 18.083 7.682 1.00 56.94 236 LEU A O 1
ATOM 1881 N N . ARG A 1 237 ? 5.436 17.702 9.396 1.00 60.78 237 ARG A N 1
ATOM 1882 C CA . ARG A 1 237 ? 5.233 16.250 9.420 1.00 60.78 237 ARG A CA 1
ATOM 1883 C C . ARG A 1 237 ? 4.009 15.915 10.277 1.00 60.78 237 ARG A C 1
ATOM 1885 O O . ARG A 1 237 ? 4.068 15.947 11.505 1.00 60.78 237 ARG A O 1
ATOM 1892 N N . ILE A 1 238 ? 2.906 15.550 9.624 1.00 58.56 238 ILE A N 1
ATOM 1893 C CA . ILE A 1 238 ? 1.664 15.062 10.249 1.00 58.56 238 ILE A CA 1
ATOM 1894 C C . ILE A 1 238 ? 1.573 13.531 10.063 1.00 58.56 238 ILE A C 1
ATOM 1896 O O . ILE A 1 238 ? 1.783 13.063 8.946 1.00 58.56 238 ILE A O 1
ATOM 1900 N N . PRO A 1 239 ? 1.179 12.708 11.056 1.00 63.94 239 PRO A N 1
ATOM 1901 C CA . PRO A 1 239 ? 1.379 12.786 12.497 1.00 63.94 239 PRO A CA 1
ATOM 1902 C C . PRO A 1 239 ? 2.487 11.820 12.975 1.00 63.94 239 PRO A C 1
ATOM 1904 O O . PRO A 1 239 ? 2.591 10.674 12.512 1.00 63.94 239 PRO A O 1
ATOM 1907 N N . GLY A 1 240 ? 3.290 12.259 13.947 1.00 69.94 240 GLY A N 1
ATOM 1908 C CA . GLY A 1 240 ? 4.314 11.438 14.602 1.00 69.94 240 GLY A CA 1
ATOM 1909 C C . GLY A 1 240 ? 3.728 10.305 15.455 1.00 69.94 240 GLY A C 1
ATOM 1910 O O . GLY A 1 240 ? 2.543 10.300 15.795 1.00 69.94 240 GLY A O 1
ATOM 1911 N N . VAL A 1 241 ? 4.571 9.346 15.851 1.00 77.56 241 VAL A N 1
ATOM 1912 C CA . VAL A 1 241 ? 4.161 8.164 16.640 1.00 77.56 241 VAL A CA 1
ATOM 1913 C C . VAL A 1 241 ? 3.426 8.567 17.927 1.00 77.56 241 VAL A C 1
ATOM 1915 O O . VAL A 1 241 ? 2.377 8.009 18.242 1.00 77.56 241 VAL A O 1
ATOM 1918 N N . LEU A 1 242 ? 3.912 9.602 18.622 1.00 73.19 242 LEU A N 1
ATOM 1919 C CA . LEU A 1 242 ? 3.312 10.088 19.869 1.00 73.19 242 LEU A CA 1
ATOM 1920 C C . LEU A 1 242 ? 1.914 10.695 19.667 1.00 73.19 242 LEU A C 1
ATOM 1922 O O . LEU A 1 242 ? 1.034 10.527 20.506 1.00 73.19 242 LEU A O 1
ATOM 1926 N N . GLN A 1 243 ? 1.686 11.361 18.534 1.00 80.25 243 GLN A N 1
ATOM 1927 C CA . GLN A 1 243 ? 0.394 11.970 18.210 1.00 80.25 243 GLN A CA 1
ATOM 1928 C C . GLN A 1 243 ? -0.651 10.904 17.871 1.00 80.25 243 GLN A C 1
ATOM 1930 O O . GLN A 1 243 ? -1.791 11.003 18.320 1.00 80.25 243 GLN A O 1
ATOM 1935 N N . ARG A 1 244 ? -0.249 9.851 17.144 1.00 83.06 244 ARG A N 1
ATOM 1936 C CA . ARG A 1 244 ? -1.111 8.691 16.858 1.00 83.06 244 ARG A CA 1
ATOM 1937 C C . ARG A 1 244 ? -1.537 7.996 18.150 1.00 83.06 244 ARG A C 1
ATOM 1939 O O . ARG A 1 244 ? -2.723 7.763 18.357 1.00 83.06 244 ARG A O 1
ATOM 1946 N N . LEU A 1 245 ? -0.588 7.756 19.054 1.00 79.62 245 LEU A N 1
ATOM 1947 C CA . LEU A 1 245 ? -0.867 7.189 20.375 1.00 79.62 245 LEU A CA 1
ATOM 1948 C C . LEU A 1 245 ? -1.807 8.086 21.194 1.00 79.62 245 LEU A C 1
ATOM 1950 O O . LEU A 1 245 ? -2.790 7.598 21.748 1.00 79.62 245 LEU A O 1
ATOM 1954 N N . GLY A 1 246 ? -1.569 9.400 21.206 1.00 81.81 246 GLY A N 1
ATOM 1955 C CA . GLY A 1 246 ? -2.454 10.364 21.862 1.00 81.81 246 GLY A CA 1
ATOM 1956 C C . GLY A 1 246 ? -3.886 10.320 21.319 1.00 81.81 246 GLY A C 1
ATOM 1957 O O . GLY A 1 246 ? -4.838 10.246 22.092 1.00 81.81 246 GLY A O 1
ATOM 1958 N N . PHE A 1 247 ? -4.055 10.278 19.997 1.00 83.12 247 PHE A N 1
ATOM 1959 C CA . PHE A 1 247 ? -5.378 10.187 19.382 1.00 83.12 247 PHE A CA 1
ATOM 1960 C C . PHE A 1 247 ? -6.098 8.878 19.734 1.00 83.12 247 PHE A C 1
ATOM 1962 O O . PHE A 1 247 ? -7.253 8.910 20.159 1.00 83.12 247 PHE A O 1
ATOM 1969 N N . THR A 1 248 ? -5.407 7.734 19.644 1.00 83.94 248 THR A N 1
ATOM 1970 C CA . THR A 1 248 ? -5.991 6.434 20.032 1.00 83.94 248 THR A CA 1
ATOM 1971 C C . THR A 1 248 ? -6.430 6.420 21.495 1.00 83.94 248 THR A C 1
ATOM 1973 O O . THR A 1 248 ? -7.510 5.933 21.819 1.00 83.94 248 THR A O 1
ATOM 1976 N N . TYR A 1 249 ? -5.646 7.039 22.377 1.00 82.06 249 TYR A N 1
ATOM 1977 C CA . TYR A 1 249 ? -5.972 7.164 23.790 1.00 82.06 249 TYR A CA 1
ATOM 1978 C C . TYR A 1 249 ? -7.230 8.001 24.034 1.00 82.06 249 TYR A C 1
ATOM 1980 O O . TYR A 1 249 ? -8.078 7.634 24.848 1.00 82.06 249 TYR A O 1
ATOM 1988 N N . PHE A 1 250 ? -7.373 9.114 23.313 1.00 83.94 250 PHE A N 1
ATOM 1989 C CA . PHE A 1 250 ? -8.557 9.962 23.396 1.00 83.94 250 PHE A CA 1
ATOM 1990 C C . PHE A 1 250 ? -9.817 9.247 22.890 1.00 83.94 250 PHE A C 1
ATOM 1992 O O . PHE A 1 250 ? -10.862 9.316 23.537 1.00 83.94 250 PHE A O 1
ATOM 1999 N N . ALA A 1 251 ? -9.713 8.510 21.781 1.00 84.06 251 ALA A N 1
ATOM 2000 C CA . ALA A 1 251 ? -10.819 7.722 21.241 1.00 84.06 251 ALA A CA 1
ATOM 2001 C C . ALA A 1 251 ? -11.287 6.639 22.231 1.00 84.06 251 ALA A C 1
ATOM 2003 O O . ALA A 1 251 ? -12.483 6.535 22.507 1.00 84.06 251 ALA A O 1
ATOM 2004 N N . LEU A 1 252 ? -10.351 5.898 22.838 1.00 82.12 252 LEU A N 1
ATOM 2005 C CA . LEU A 1 252 ? -10.662 4.899 23.869 1.00 82.12 252 LEU A CA 1
ATOM 2006 C C . LEU A 1 252 ? -11.289 5.533 25.119 1.00 82.12 252 LEU A C 1
ATOM 2008 O O . LEU A 1 252 ? -12.251 5.003 25.668 1.00 82.12 252 LEU A O 1
ATOM 2012 N N . ALA A 1 253 ? -10.791 6.694 25.553 1.00 79.56 253 ALA A N 1
ATOM 2013 C CA . ALA A 1 253 ? -11.349 7.439 26.679 1.00 79.56 253 ALA A CA 1
ATOM 2014 C C . ALA A 1 253 ? -12.799 7.885 26.443 1.00 79.56 253 ALA A C 1
ATOM 2016 O O . ALA A 1 253 ? -13.636 7.784 27.347 1.00 79.56 253 ALA A O 1
ATOM 2017 N N . LEU A 1 254 ? -13.101 8.383 25.240 1.00 82.31 254 LEU A N 1
ATOM 2018 C CA . LEU A 1 254 ? -14.460 8.743 24.844 1.00 82.31 254 LEU A CA 1
ATOM 2019 C C . LEU A 1 254 ? -15.356 7.507 24.836 1.00 82.31 254 LEU A C 1
ATOM 2021 O O . LEU A 1 254 ? -16.385 7.513 25.511 1.00 82.31 254 LEU A O 1
ATOM 2025 N N . MET A 1 255 ? -14.929 6.437 24.160 1.00 80.25 255 MET A N 1
ATOM 2026 C CA . MET A 1 255 ? -15.654 5.165 24.111 1.00 80.25 255 MET A CA 1
ATOM 2027 C C . MET A 1 255 ? -15.991 4.668 25.523 1.00 80.25 255 MET A C 1
ATOM 2029 O O . MET A 1 255 ? -17.158 4.442 25.831 1.00 80.25 255 MET A O 1
ATOM 2033 N N . GLN A 1 256 ? -15.009 4.618 26.427 1.00 77.12 256 GLN A N 1
ATOM 2034 C CA . GLN A 1 256 ? -15.211 4.167 27.807 1.00 77.12 256 GLN A CA 1
ATOM 2035 C C . GLN A 1 256 ? -16.170 5.070 28.600 1.00 77.12 256 GLN A C 1
ATOM 2037 O O . GLN A 1 256 ? -16.886 4.606 29.489 1.00 77.12 256 GLN A O 1
ATOM 2042 N N . THR A 1 257 ? -16.197 6.368 28.290 1.00 75.62 257 THR A N 1
ATOM 2043 C CA . THR A 1 257 ? -17.093 7.338 28.933 1.00 75.62 257 THR A CA 1
ATOM 2044 C C . THR A 1 257 ? -18.552 7.119 28.515 1.00 75.62 257 THR A C 1
ATOM 2046 O O . THR A 1 257 ? -19.452 7.230 29.359 1.00 75.62 257 THR A O 1
ATOM 2049 N N . PHE A 1 258 ? -18.783 6.769 27.245 1.00 72.62 258 PHE A N 1
ATOM 2050 C CA . PHE A 1 258 ? -20.110 6.496 26.684 1.00 72.62 258 PHE A CA 1
ATOM 2051 C C . PHE A 1 258 ? -20.615 5.082 27.007 1.00 72.62 258 PHE A C 1
ATOM 2053 O O . PHE A 1 258 ? -21.777 4.926 27.382 1.00 72.62 258 PHE A O 1
ATOM 2060 N N . SER A 1 259 ? -19.743 4.073 26.982 1.00 66.56 259 SER A N 1
ATOM 2061 C CA . SER A 1 259 ? -20.088 2.663 27.227 1.00 66.56 259 SER A CA 1
ATOM 2062 C C . SER A 1 259 ? -20.244 2.290 28.705 1.00 66.56 259 SER A C 1
ATOM 2064 O O . SER A 1 259 ? -20.500 1.140 29.046 1.00 66.56 259 SER A O 1
ATOM 2066 N N . ALA A 1 260 ? -20.152 3.258 29.621 1.00 56.12 260 ALA A N 1
ATOM 2067 C CA . ALA A 1 260 ? -20.165 3.052 31.069 1.00 56.12 260 ALA A CA 1
ATOM 2068 C C . ALA A 1 260 ? -21.532 2.640 31.669 1.00 56.12 260 ALA A C 1
ATOM 2070 O O . ALA A 1 260 ? -21.854 3.035 32.793 1.00 56.12 260 ALA A O 1
ATOM 2071 N N . ARG A 1 261 ? -22.348 1.852 30.967 1.00 60.19 261 ARG A N 1
ATOM 2072 C CA . ARG A 1 261 ? -23.572 1.272 31.523 1.00 60.19 261 ARG A CA 1
ATOM 2073 C C . ARG A 1 261 ? -23.599 -0.234 31.356 1.00 60.19 261 ARG A C 1
ATOM 2075 O O . ARG A 1 261 ? -24.374 -0.740 30.561 1.00 60.19 261 ARG A O 1
ATOM 2082 N N . THR A 1 262 ? -22.832 -0.919 32.186 1.00 53.12 262 THR A N 1
ATOM 2083 C CA . THR A 1 262 ? -23.013 -2.347 32.428 1.00 53.12 262 THR A CA 1
ATOM 2084 C C . THR A 1 262 ? -22.512 -2.664 33.830 1.00 53.12 262 THR A C 1
ATOM 2086 O O . THR A 1 262 ? -21.357 -3.012 34.061 1.00 53.12 262 THR A O 1
ATOM 2089 N N . ASP A 1 263 ? -23.390 -2.451 34.809 1.00 52.81 263 ASP A N 1
ATOM 2090 C CA . ASP A 1 263 ? -23.246 -3.109 36.102 1.00 52.81 263 ASP A CA 1
ATOM 2091 C C . ASP A 1 263 ? -23.309 -4.610 35.822 1.00 52.81 263 ASP A C 1
ATOM 2093 O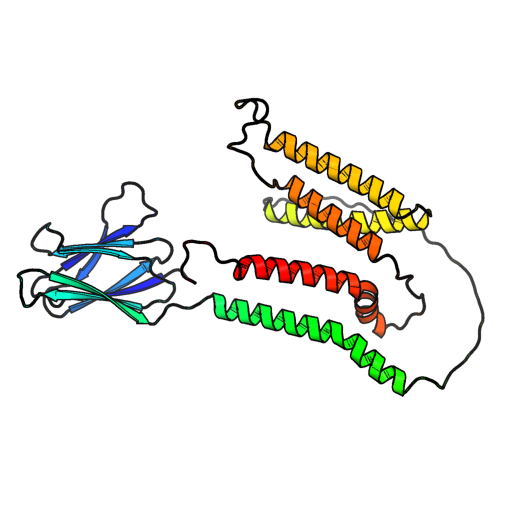 O . ASP A 1 263 ? -24.267 -5.075 35.206 1.00 52.81 263 ASP A O 1
ATOM 2097 N N . ILE A 1 264 ? -22.260 -5.345 36.188 1.00 56.72 264 ILE A N 1
ATOM 2098 C CA . ILE A 1 264 ? -22.200 -6.797 36.017 1.00 56.72 264 ILE A CA 1
ATOM 2099 C C . ILE A 1 264 ? -23.314 -7.372 36.902 1.00 56.72 264 ILE A C 1
ATOM 2101 O O . ILE A 1 264 ? -23.207 -7.264 38.128 1.00 56.72 264 ILE A O 1
ATOM 2105 N N . PRO A 1 265 ? -24.400 -7.948 36.347 1.00 53.66 265 PRO A N 1
ATOM 2106 C CA . PRO A 1 265 ? -25.371 -8.622 37.184 1.00 53.66 265 PRO A CA 1
ATOM 2107 C C . PRO A 1 265 ? -24.670 -9.843 37.783 1.00 53.66 265 PRO A C 1
ATOM 2109 O O . PRO A 1 265 ? -24.280 -10.766 37.074 1.00 53.66 265 PRO A O 1
ATOM 2112 N N . LEU A 1 266 ? -24.496 -9.829 39.101 1.00 53.41 266 LEU A N 1
ATOM 2113 C CA . LEU A 1 266 ? -23.787 -10.828 39.911 1.00 53.41 266 LEU A CA 1
ATOM 2114 C C . LEU A 1 266 ? -24.515 -12.192 39.979 1.00 53.41 266 LEU A C 1
ATOM 2116 O O . LEU A 1 266 ? -24.417 -12.904 40.974 1.00 53.41 266 LEU A O 1
ATOM 2120 N N . LYS A 1 267 ? -25.296 -12.565 38.954 1.00 50.66 267 LYS A N 1
ATOM 2121 C CA . LYS A 1 267 ? -26.089 -13.799 38.941 1.00 50.66 267 LYS A CA 1
ATOM 2122 C C . LYS A 1 267 ? -25.604 -14.748 37.848 1.00 50.66 267 LYS A C 1
ATOM 2124 O O . LYS A 1 267 ? -25.902 -14.607 36.669 1.00 50.66 267 LYS A O 1
ATOM 2129 N N . GLN A 1 268 ? -24.813 -15.692 38.328 1.00 51.72 268 GLN A N 1
ATOM 2130 C CA . GLN A 1 268 ? -23.877 -16.558 37.634 1.00 51.72 268 GLN A CA 1
ATOM 2131 C C . GLN A 1 268 ? -24.555 -17.775 36.985 1.00 51.72 268 GLN A C 1
ATOM 2133 O O . GLN A 1 268 ? -25.249 -18.540 37.654 1.00 51.72 268 GLN A O 1
ATOM 2138 N N . HIS A 1 269 ? -24.302 -17.985 35.689 1.00 54.38 269 HIS A N 1
ATOM 2139 C CA . HIS A 1 269 ? -24.544 -19.250 34.988 1.00 54.38 269 HIS A CA 1
ATOM 2140 C C . HIS A 1 269 ? -23.263 -19.611 34.217 1.00 54.38 269 HIS A C 1
ATOM 2142 O O . HIS A 1 269 ? -22.851 -18.879 33.324 1.00 54.38 269 HIS A O 1
ATOM 2148 N N . HIS A 1 270 ? -22.599 -20.713 34.584 1.00 57.47 270 HIS A N 1
ATOM 2149 C CA . HIS A 1 270 ? -21.214 -21.020 34.181 1.00 57.47 270 HIS A CA 1
ATOM 2150 C C . HIS A 1 270 ? -20.991 -21.088 32.654 1.00 57.47 270 HIS A C 1
ATOM 2152 O O . HIS A 1 270 ? -19.933 -20.702 32.167 1.00 57.47 270 HIS A O 1
ATOM 2158 N N . TRP A 1 271 ? -21.998 -21.515 31.884 1.00 61.12 271 TRP A N 1
ATOM 2159 C CA . TRP A 1 271 ? -21.934 -21.587 30.413 1.00 61.12 271 TRP A CA 1
ATOM 2160 C C . TRP A 1 271 ? -22.240 -20.262 29.705 1.00 61.12 271 TRP A C 1
ATOM 2162 O O . TRP A 1 271 ? -22.004 -20.137 28.507 1.00 61.12 271 TRP A O 1
ATOM 2172 N N . TRP A 1 272 ? -22.757 -19.268 30.430 1.00 60.94 272 TRP A N 1
ATOM 2173 C CA . TRP A 1 272 ? -23.032 -17.938 29.889 1.00 60.94 272 TRP A CA 1
ATOM 2174 C C . TRP A 1 272 ? -21.830 -17.002 29.956 1.00 60.94 272 TRP A C 1
ATOM 2176 O O . TRP A 1 272 ? -21.845 -16.004 29.252 1.00 60.94 272 TRP A O 1
ATOM 2186 N N . ASN A 1 273 ? -20.780 -17.331 30.710 1.00 65.00 273 ASN A N 1
ATOM 2187 C CA . ASN A 1 273 ? -19.588 -16.490 30.859 1.00 65.00 273 ASN A CA 1
ATOM 2188 C C . ASN A 1 273 ? -18.987 -15.976 29.526 1.00 65.00 273 ASN A C 1
ATOM 2190 O O . ASN A 1 273 ? -18.800 -14.767 29.412 1.00 65.00 273 ASN A O 1
ATOM 2194 N N . PRO A 1 274 ? -18.748 -16.805 28.483 1.00 63.94 274 PRO A N 1
ATOM 2195 C CA . PRO A 1 274 ? -18.156 -16.301 27.237 1.00 63.94 274 PRO A CA 1
ATOM 2196 C C . PRO A 1 274 ? -19.117 -15.419 26.424 1.00 63.94 274 PRO A C 1
ATOM 2198 O O . PRO A 1 274 ? -18.691 -14.500 25.732 1.00 63.94 274 PRO A O 1
ATOM 2201 N N . ILE A 1 275 ? -20.423 -15.682 26.502 1.00 67.25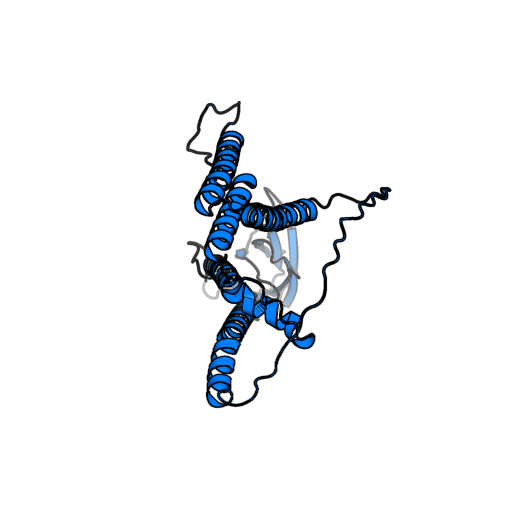 275 ILE A N 1
ATOM 2202 C CA . ILE A 1 275 ? -21.452 -14.921 25.776 1.00 67.25 275 ILE A CA 1
ATOM 2203 C C . ILE A 1 275 ? -21.789 -13.631 26.531 1.00 67.25 275 ILE A C 1
ATOM 2205 O O . ILE A 1 275 ? -22.112 -12.616 25.919 1.00 67.25 275 ILE A O 1
ATOM 2209 N N . GLN A 1 276 ? -21.684 -13.659 27.856 1.00 67.44 276 GLN A N 1
ATOM 2210 C CA . GLN A 1 276 ? -21.967 -12.545 28.741 1.00 67.44 276 GLN A CA 1
ATOM 2211 C C . GLN A 1 276 ? -21.059 -11.366 28.423 1.00 67.44 276 GLN A C 1
ATOM 2213 O O . GLN A 1 276 ? -21.588 -10.290 28.178 1.00 67.44 276 GLN A O 1
ATOM 2218 N N . ASP A 1 277 ? -19.743 -11.560 28.334 1.00 68.44 277 ASP A N 1
ATOM 2219 C CA . ASP A 1 277 ? -18.818 -10.461 28.032 1.00 68.44 277 ASP A CA 1
ATOM 2220 C C . ASP A 1 277 ? -19.097 -9.852 26.652 1.00 68.44 277 ASP A C 1
ATOM 2222 O O . ASP A 1 277 ? -19.162 -8.633 26.491 1.00 68.44 277 ASP A O 1
ATOM 2226 N N . VAL A 1 278 ? -19.383 -10.682 25.651 1.00 71.12 278 VAL A N 1
ATOM 2227 C CA . VAL A 1 278 ? -19.677 -10.192 24.300 1.00 71.12 278 VAL A CA 1
ATOM 2228 C C . VAL A 1 278 ? -20.997 -9.417 24.240 1.00 71.12 278 VAL A C 1
ATOM 2230 O O . VAL A 1 278 ? -21.079 -8.365 23.606 1.00 71.12 278 VAL A O 1
ATOM 2233 N N . VAL A 1 279 ? -22.034 -9.906 24.921 1.00 70.94 279 VAL A N 1
ATOM 2234 C CA . VAL A 1 279 ? -23.352 -9.255 24.977 1.00 70.94 279 VAL A CA 1
ATOM 2235 C C . VAL A 1 279 ? -23.332 -8.017 25.876 1.00 70.94 279 VAL A C 1
ATOM 2237 O O . VAL A 1 279 ? -24.118 -7.102 25.655 1.00 70.94 279 VAL A O 1
ATOM 2240 N N . LEU A 1 280 ? -22.452 -7.956 26.873 1.00 71.81 280 LEU A N 1
ATOM 2241 C CA . LEU A 1 280 ? -22.314 -6.826 27.790 1.00 71.81 280 LEU A CA 1
ATOM 2242 C C . LEU A 1 280 ? -21.567 -5.661 27.123 1.00 71.81 280 LEU A C 1
ATOM 2244 O O . LEU A 1 280 ? -22.000 -4.513 27.221 1.00 71.81 280 LEU A O 1
ATOM 2248 N N . TYR A 1 281 ? -20.497 -5.962 26.385 1.00 74.00 281 TYR A N 1
ATOM 2249 C CA . TYR A 1 281 ? -19.646 -4.976 25.710 1.00 74.00 281 TYR A CA 1
ATOM 2250 C C . TYR A 1 281 ? -20.015 -4.747 24.233 1.00 74.00 281 TYR A C 1
ATOM 2252 O O . TYR A 1 281 ? -19.261 -4.124 23.489 1.00 74.00 281 TYR A O 1
ATOM 2260 N N . TRP A 1 282 ? -21.195 -5.195 23.790 1.00 71.94 282 TRP A N 1
ATOM 2261 C CA . TRP A 1 282 ? -21.641 -5.089 22.394 1.00 71.94 282 TRP A CA 1
ATOM 2262 C C . TRP A 1 282 ? -21.524 -3.688 21.744 1.00 71.94 282 TRP A C 1
ATOM 2264 O O . TRP A 1 282 ? -21.126 -3.646 20.579 1.00 71.94 282 TRP A O 1
ATOM 2274 N N . PRO A 1 283 ? -21.787 -2.535 22.412 1.00 78.31 283 PRO A N 1
ATOM 2275 C CA . PRO A 1 283 ? -21.610 -1.235 21.761 1.00 78.31 283 PRO A CA 1
ATOM 2276 C C . PRO A 1 283 ? -20.131 -0.881 21.553 1.00 78.31 283 PRO A C 1
ATOM 2278 O O . PRO A 1 283 ? -19.804 -0.201 20.584 1.00 78.31 283 PRO A O 1
ATOM 2281 N N . GLU A 1 284 ? -19.233 -1.356 22.425 1.00 82.31 284 GLU A N 1
ATOM 2282 C CA . GLU A 1 284 ? -17.784 -1.173 22.268 1.00 82.31 284 GLU A CA 1
ATOM 2283 C C . GLU A 1 284 ? -17.278 -1.974 21.064 1.00 82.31 284 GLU A C 1
ATOM 2285 O O . GLU A 1 284 ? -16.564 -1.432 20.222 1.00 82.31 284 GLU A O 1
ATOM 2290 N N . TRP A 1 285 ? -17.733 -3.224 20.917 1.00 80.56 285 TRP A N 1
ATOM 2291 C CA . TRP A 1 285 ? -17.416 -4.062 19.757 1.00 80.56 285 TRP A CA 1
ATOM 2292 C C . TRP A 1 285 ? -17.891 -3.444 18.440 1.00 80.56 285 TRP A C 1
ATOM 2294 O O . TRP A 1 285 ? -17.120 -3.368 17.486 1.00 80.56 285 TRP A O 1
ATOM 2304 N N . VAL A 1 286 ? -19.134 -2.954 18.392 1.00 81.81 286 VAL A N 1
ATOM 2305 C CA . VAL A 1 286 ? -19.685 -2.298 17.195 1.00 81.81 286 VAL A CA 1
ATOM 2306 C C . VAL A 1 286 ? -18.871 -1.058 16.821 1.00 81.81 286 VAL A C 1
ATOM 2308 O O . VAL A 1 286 ? -18.564 -0.861 15.647 1.00 81.81 286 VAL A O 1
ATOM 2311 N N . PHE A 1 287 ? -18.481 -0.240 17.801 1.00 83.19 287 PHE A N 1
ATOM 2312 C CA . PHE A 1 287 ? -17.673 0.955 17.557 1.00 83.19 287 PHE A CA 1
ATOM 2313 C C . PHE A 1 287 ? -16.277 0.621 17.009 1.00 83.19 287 PHE A C 1
ATOM 2315 O O . PHE A 1 287 ? -15.831 1.247 16.046 1.00 83.19 287 PHE A O 1
ATOM 2322 N N . ILE A 1 288 ? -15.599 -0.381 17.580 1.00 84.44 288 ILE A N 1
ATOM 2323 C CA . ILE A 1 288 ? -14.268 -0.814 17.126 1.00 84.44 288 ILE A CA 1
ATOM 2324 C C . ILE A 1 288 ? -14.337 -1.367 15.696 1.00 84.44 288 ILE A C 1
ATOM 2326 O O . ILE A 1 288 ? -13.559 -0.943 14.843 1.00 84.44 288 ILE A O 1
ATOM 2330 N N . LEU A 1 289 ? -15.303 -2.244 15.410 1.00 83.94 289 LEU A N 1
ATOM 2331 C CA . LEU A 1 289 ? -15.488 -2.823 14.076 1.00 83.94 289 LEU A CA 1
ATOM 2332 C C . LEU A 1 289 ? -15.855 -1.759 13.029 1.00 83.94 289 LEU A C 1
ATOM 2334 O O . LEU A 1 289 ? -15.389 -1.821 11.893 1.00 83.94 289 LEU A O 1
ATOM 2338 N N . ALA A 1 290 ? -16.642 -0.744 13.398 1.00 83.12 290 ALA A N 1
ATOM 2339 C CA . ALA A 1 290 ? -16.951 0.380 12.513 1.00 83.12 290 ALA A CA 1
ATOM 2340 C C . ALA A 1 290 ? -15.700 1.205 12.156 1.00 83.12 290 ALA A C 1
ATOM 2342 O O . ALA A 1 290 ? -15.519 1.597 11.005 1.00 83.12 290 ALA A O 1
ATOM 2343 N N . LEU A 1 291 ? -14.808 1.450 13.122 1.00 84.56 291 LEU A N 1
ATOM 2344 C CA . LEU A 1 291 ? -13.541 2.140 12.859 1.00 84.56 291 LEU A CA 1
ATOM 2345 C C . LEU A 1 291 ? -12.595 1.304 11.989 1.00 84.56 291 LEU A C 1
ATOM 2347 O O . LEU A 1 291 ? -11.951 1.852 11.095 1.00 84.56 291 LEU A O 1
ATOM 2351 N N . GLU A 1 292 ? -12.518 -0.005 12.227 1.00 85.81 292 GLU A N 1
ATOM 2352 C CA . GLU A 1 292 ? -11.689 -0.920 11.437 1.00 85.81 292 GLU A CA 1
ATOM 2353 C C . GLU A 1 292 ? -12.186 -1.023 9.991 1.00 85.81 292 GLU A C 1
ATOM 2355 O O . GLU A 1 292 ? -11.406 -0.862 9.052 1.00 85.81 292 GLU A O 1
ATOM 2360 N N . THR A 1 293 ? -13.494 -1.206 9.799 1.00 83.25 293 THR A N 1
ATOM 2361 C CA . THR A 1 293 ? -14.108 -1.235 8.464 1.00 83.25 293 THR A CA 1
ATOM 2362 C C . THR A 1 293 ? -13.920 0.087 7.729 1.00 83.25 293 THR A C 1
ATOM 2364 O O . THR A 1 293 ? -13.543 0.065 6.561 1.00 83.25 293 THR A O 1
ATOM 2367 N N . LEU A 1 294 ? -14.090 1.234 8.396 1.00 84.94 294 LEU A N 1
ATOM 2368 C CA . LEU A 1 294 ? -13.810 2.547 7.809 1.00 84.94 294 LEU A CA 1
ATOM 2369 C C . LEU A 1 294 ? -12.341 2.680 7.386 1.00 84.94 294 LEU A C 1
ATOM 2371 O O . LEU A 1 294 ? -12.065 3.168 6.292 1.00 84.94 294 LEU A O 1
ATOM 2375 N N . TRP A 1 295 ? -11.401 2.248 8.230 1.00 84.50 295 TRP A N 1
ATOM 2376 C CA . TRP A 1 295 ? -9.971 2.298 7.925 1.00 84.50 295 TRP A CA 1
ATOM 2377 C C . TRP A 1 295 ? -9.605 1.415 6.725 1.00 84.50 295 TRP A C 1
ATOM 2379 O O . TRP A 1 295 ? -8.898 1.872 5.823 1.00 84.50 295 TRP A O 1
ATOM 2389 N N . LEU A 1 296 ? -10.131 0.188 6.671 1.00 81.19 296 LEU A N 1
ATOM 2390 C CA . LEU A 1 296 ? -9.973 -0.701 5.518 1.00 81.19 296 LEU A CA 1
ATOM 2391 C C . LEU A 1 296 ? -10.593 -0.078 4.265 1.00 81.19 296 LEU A C 1
ATOM 2393 O O . LEU A 1 296 ? -9.952 -0.046 3.218 1.00 81.19 296 LEU A O 1
ATOM 2397 N N . CYS A 1 297 ? -11.795 0.493 4.377 1.00 78.88 297 CYS A N 1
ATOM 2398 C CA . CYS A 1 297 ? -12.454 1.129 3.244 1.00 78.88 297 CYS A CA 1
ATOM 2399 C C . CYS A 1 297 ? -11.633 2.301 2.705 1.00 78.88 297 CYS A C 1
ATOM 2401 O O . CYS A 1 297 ? -11.392 2.378 1.510 1.00 78.88 297 CYS A O 1
ATOM 2403 N N . LEU A 1 298 ? -11.138 3.180 3.576 1.00 78.06 298 LEU A N 1
ATOM 2404 C CA . LEU A 1 298 ? -10.257 4.277 3.174 1.00 78.06 298 LEU A CA 1
ATOM 2405 C C . LEU A 1 298 ? -8.947 3.785 2.548 1.00 78.06 298 LEU A C 1
ATOM 2407 O O . LEU A 1 298 ? -8.417 4.445 1.666 1.00 78.06 298 LEU A O 1
ATOM 2411 N N . THR A 1 299 ? -8.419 2.645 2.985 1.00 76.06 299 THR A N 1
ATOM 2412 C CA . THR A 1 299 ? -7.162 2.108 2.447 1.00 76.06 299 THR A CA 1
ATOM 2413 C C . THR A 1 299 ? -7.347 1.501 1.055 1.00 76.06 299 THR A C 1
ATOM 2415 O O . THR A 1 299 ? -6.463 1.644 0.217 1.00 76.06 299 THR A O 1
ATOM 2418 N N . PHE A 1 300 ? -8.483 0.846 0.792 1.00 74.06 300 PHE A N 1
ATOM 2419 C CA . PHE A 1 300 ? -8.705 0.098 -0.453 1.00 74.06 300 PHE A CA 1
ATOM 2420 C C . PHE A 1 300 ? -9.603 0.803 -1.477 1.00 74.06 300 PHE A C 1
ATOM 2422 O O . PHE A 1 300 ? -9.449 0.562 -2.668 1.00 74.06 300 PHE A O 1
ATOM 2429 N N . LEU A 1 301 ? -10.537 1.656 -1.046 1.00 72.19 301 LEU A N 1
ATOM 2430 C CA . LEU A 1 301 ? -11.494 2.340 -1.930 1.00 72.19 301 LEU A CA 1
ATOM 2431 C C . LEU A 1 301 ? -11.122 3.792 -2.228 1.00 72.19 301 LEU A C 1
ATOM 2433 O O . LEU A 1 301 ? -11.815 4.418 -3.024 1.00 72.19 301 LEU A O 1
ATOM 2437 N N . LEU A 1 302 ? -10.091 4.361 -1.593 1.00 71.75 302 LEU A N 1
ATOM 2438 C CA . LEU A 1 302 ? -9.672 5.728 -1.895 1.00 71.75 302 LEU A CA 1
ATOM 2439 C C . LEU A 1 302 ? -8.878 5.729 -3.214 1.00 71.75 302 LEU A C 1
ATOM 2441 O O . LEU A 1 302 ? -7.748 5.236 -3.226 1.00 71.75 302 LEU A O 1
ATOM 2445 N N . PRO A 1 303 ? -9.427 6.271 -4.322 1.00 57.47 303 PRO A N 1
ATOM 2446 C CA . PRO A 1 303 ? -8.717 6.302 -5.590 1.00 57.47 303 PRO A CA 1
ATOM 2447 C C . PRO A 1 303 ? -7.539 7.267 -5.468 1.00 57.47 303 PRO A C 1
ATOM 2449 O O . PRO A 1 303 ? -7.714 8.476 -5.294 1.00 57.47 303 PRO A O 1
ATOM 2452 N N . VAL A 1 304 ? -6.325 6.729 -5.534 1.00 64.88 304 VAL A N 1
ATOM 2453 C CA . VAL A 1 304 ? -5.113 7.545 -5.572 1.00 64.88 304 VAL A CA 1
ATOM 2454 C C . VAL A 1 304 ? -4.914 8.010 -7.017 1.00 64.88 304 VAL A C 1
ATOM 2456 O O . VAL A 1 304 ? -4.825 7.169 -7.915 1.00 64.88 304 VAL A O 1
ATOM 2459 N N . PRO A 1 305 ? -4.858 9.326 -7.284 1.00 48.12 305 PRO A N 1
ATOM 2460 C CA . PRO A 1 305 ? -4.641 9.827 -8.634 1.00 48.12 305 PRO A CA 1
ATOM 2461 C C . PRO A 1 305 ? -3.272 9.357 -9.145 1.00 48.12 305 PRO A C 1
ATOM 2463 O O . PRO A 1 305 ? -2.245 9.716 -8.574 1.00 48.12 305 PRO A O 1
ATOM 2466 N N . GLY A 1 306 ? -3.269 8.556 -10.215 1.00 52.06 306 GLY A N 1
ATOM 2467 C CA . GLY A 1 306 ? -2.050 8.082 -10.884 1.00 52.06 306 GLY A CA 1
ATOM 2468 C C . GLY A 1 306 ? -1.789 6.572 -10.840 1.00 52.06 306 GLY A C 1
ATOM 2469 O O . GLY A 1 306 ? -0.829 6.142 -11.471 1.00 52.06 306 GLY A O 1
ATOM 2470 N N . CYS A 1 307 ? -2.624 5.766 -10.172 1.00 46.69 307 CYS A N 1
ATOM 2471 C CA . CYS A 1 307 ? -2.556 4.300 -10.255 1.00 46.69 307 CYS A CA 1
ATOM 2472 C C . CYS A 1 307 ? -3.732 3.744 -11.081 1.00 46.69 307 CYS A C 1
ATOM 2474 O O . CYS A 1 307 ? -4.861 4.194 -10.869 1.00 46.69 307 CYS A O 1
ATOM 2476 N N . PRO A 1 308 ? -3.510 2.788 -12.004 1.00 53.41 308 PRO A N 1
ATOM 2477 C CA . PRO A 1 308 ? -4.608 2.089 -12.665 1.00 53.41 308 PRO A CA 1
ATOM 2478 C C . PRO A 1 308 ? -5.389 1.256 -11.631 1.00 53.41 308 PRO A C 1
ATOM 2480 O O . PRO A 1 308 ? -4.785 0.525 -10.847 1.00 53.41 308 PRO A O 1
ATOM 2483 N N . THR A 1 309 ? -6.713 1.436 -11.600 1.00 51.12 309 THR A N 1
ATOM 2484 C CA . THR A 1 309 ? -7.680 0.672 -10.785 1.00 51.12 309 THR A CA 1
ATOM 2485 C C . THR A 1 309 ? -8.136 -0.596 -11.476 1.00 51.12 309 THR A C 1
ATOM 2487 O O . THR A 1 309 ? -8.422 -0.485 -12.691 1.00 51.12 309 THR A O 1
#

pLDDT: mean 74.42, std 18.63, range [23.53, 96.12]

Foldseek 3Di:
DFKEKEKEWDQAQFKKWKWKDFPVDDPDDTDTFDIFGGHGTMDMGIDGQPTKMWIWMDTPVDPDTQDIDIDRDAAHWYKYWYWAQDPPDRHIDIDMDTPDDHDDPVVVVVVVLVVVVVVLVCVLCVVVVVVVVVVVPPPDDDDDDDDDDDDDDDDDDDDDDDDDDDDDPPVVVVLVVVLVCLLVVLVVVVVVVVVVVDDLVVVLVVQLVVLVVQLVVQQQVVQDDVVPPRGDPVPRDPDDPSNVSSVVSNVSSVLCSVLVPDDPPPDDDPVCVVVSVCVSCVVVVVVVVVVVSVVVCCVPVVDDPPDDD